Protein AF-A0A9P7KQ98-F1 (afdb_monomer)

InterPro domains:
  IPR011527 ABC transporter type 1, transmembrane domain [PF00664] (9-170)
  IPR011527 ABC transporter type 1, transmembrane domain [PS50929] (9-170)
  IPR027417 P-loop containing nucleoside triphosphate hydrolase [G3DSA:3.40.50.300] (227-263)
  IPR036640 ABC transporter type 1, transmembrane domain superfamily [G3DSA:1.20.1560.10] (1-175)
  IPR036640 ABC transporter type 1, transmembrane domain superfamily [G3DSA:1.20.1560.10] (191-226)
  IPR036640 ABC transporter type 1, transmembrane domain superfamily [SSF90123] (6-171)
  IPR039421 Type 1 protein exporter [PTHR43394] (2-175)

Structure (mmCIF, N/CA/C/O backbone):
data_AF-A0A9P7KQ98-F1
#
_entry.id   AF-A0A9P7KQ98-F1
#
loop_
_atom_site.group_PDB
_atom_site.id
_atom_site.type_symbol
_atom_site.label_atom_id
_atom_site.label_alt_id
_atom_site.label_comp_id
_atom_site.label_asym_id
_atom_site.label_entity_id
_atom_site.label_seq_id
_atom_site.pdbx_PDB_ins_code
_atom_site.Cartn_x
_atom_site.Cartn_y
_atom_site.Cartn_z
_atom_site.occupancy
_atom_site.B_iso_or_equiv
_atom_site.auth_seq_id
_atom_site.auth_comp_id
_atom_site.auth_asym_id
_atom_site.auth_atom_id
_atom_site.pdbx_PDB_model_num
ATOM 1 N N . ALA A 1 1 ? -10.188 -21.653 4.552 1.00 73.88 1 ALA A N 1
ATOM 2 C CA . ALA A 1 1 ? -9.498 -21.985 3.284 1.00 73.88 1 ALA A CA 1
ATOM 3 C C . ALA A 1 1 ? -9.732 -20.911 2.221 1.00 73.88 1 ALA A C 1
ATOM 5 O O . ALA A 1 1 ? -8.763 -20.322 1.771 1.00 73.88 1 ALA A O 1
ATOM 6 N N . PHE A 1 2 ? -10.987 -20.597 1.881 1.00 86.06 2 PHE A N 1
ATOM 7 C CA . PHE A 1 2 ? -11.338 -19.592 0.865 1.00 86.06 2 PHE A CA 1
ATOM 8 C C . PHE A 1 2 ? -10.751 -18.187 1.122 1.00 86.06 2 PHE A C 1
ATOM 10 O O . PHE A 1 2 ? -10.155 -17.603 0.222 1.00 86.06 2 PHE A O 1
ATOM 17 N N . ASP A 1 3 ? -10.801 -17.691 2.363 1.00 84.00 3 ASP A N 1
ATOM 18 C CA . ASP A 1 3 ? -10.251 -16.365 2.705 1.00 84.00 3 ASP A CA 1
ATOM 19 C C . ASP A 1 3 ? -8.733 -16.258 2.483 1.00 84.00 3 ASP A C 1
ATOM 21 O O . ASP A 1 3 ? -8.235 -15.213 2.069 1.00 84.00 3 ASP A O 1
ATOM 25 N N . TYR A 1 4 ? -7.993 -17.353 2.692 1.00 86.88 4 TYR A N 1
ATOM 26 C CA . TYR A 1 4 ? -6.549 -17.393 2.440 1.00 86.88 4 TYR A CA 1
ATOM 27 C C . TYR A 1 4 ? -6.222 -17.318 0.948 1.00 86.88 4 TYR A C 1
ATOM 29 O O . TYR A 1 4 ? -5.220 -16.713 0.579 1.00 86.88 4 TYR A O 1
ATOM 37 N N . VAL A 1 5 ? -7.075 -17.892 0.094 1.00 91.88 5 VAL A N 1
ATOM 38 C CA . VAL A 1 5 ? -6.921 -17.826 -1.367 1.00 91.88 5 VAL A CA 1
ATOM 39 C C . VAL A 1 5 ? -7.182 -16.408 -1.872 1.00 91.88 5 VAL A C 1
ATOM 41 O O . VAL A 1 5 ? -6.427 -15.895 -2.692 1.00 91.88 5 VAL A O 1
ATOM 44 N N . ILE A 1 6 ? -8.213 -15.739 -1.350 1.00 91.12 6 ILE A N 1
ATOM 45 C CA . ILE A 1 6 ? -8.498 -14.333 -1.678 1.00 91.12 6 ILE A CA 1
ATOM 46 C C . ILE A 1 6 ? -7.336 -13.434 -1.251 1.00 91.12 6 ILE A C 1
ATOM 48 O O . ILE A 1 6 ? -6.914 -12.562 -2.012 1.00 91.12 6 ILE A O 1
ATOM 52 N N . LEU A 1 7 ? -6.804 -13.659 -0.046 1.00 91.00 7 LEU A N 1
ATOM 53 C CA . LEU A 1 7 ? -5.680 -12.892 0.477 1.00 91.00 7 LEU A CA 1
ATOM 54 C C . LEU A 1 7 ? -4.427 -13.080 -0.388 1.00 91.00 7 LEU A C 1
ATOM 56 O O . LEU A 1 7 ? -3.803 -12.091 -0.766 1.00 91.00 7 LEU A O 1
ATOM 60 N N . SER A 1 8 ? -4.070 -14.322 -0.729 1.00 91.81 8 SER A N 1
ATOM 61 C CA . SER A 1 8 ? -2.882 -14.601 -1.542 1.00 91.81 8 SER A CA 1
ATOM 62 C C . SER A 1 8 ? -3.016 -14.047 -2.961 1.00 91.81 8 SER A C 1
ATOM 64 O O . SER A 1 8 ? -2.084 -13.409 -3.449 1.00 91.81 8 SER A O 1
ATOM 66 N N . ALA A 1 9 ? -4.185 -14.190 -3.593 1.00 93.69 9 ALA A N 1
ATOM 67 C CA . ALA A 1 9 ? -4.465 -13.609 -4.904 1.00 93.69 9 ALA A CA 1
ATOM 68 C C . ALA A 1 9 ? -4.358 -12.074 -4.888 1.00 93.69 9 ALA A C 1
ATOM 70 O O . ALA A 1 9 ? -3.728 -11.486 -5.770 1.00 93.69 9 ALA A O 1
ATOM 71 N N . GLY A 1 10 ? -4.908 -11.424 -3.857 1.00 94.62 10 GLY A N 1
ATOM 72 C CA . GLY A 1 10 ? -4.763 -9.982 -3.660 1.00 94.62 10 GLY A CA 1
ATOM 73 C C . GLY A 1 10 ? -3.300 -9.567 -3.486 1.00 94.62 10 GLY A C 1
ATOM 74 O O . GLY A 1 10 ? -2.854 -8.597 -4.093 1.00 94.62 10 GLY A O 1
ATOM 75 N N . LEU A 1 11 ? -2.519 -10.329 -2.722 1.00 93.88 11 LEU A N 1
ATOM 76 C CA . LEU A 1 11 ? -1.112 -10.025 -2.462 1.00 93.88 11 LEU A CA 1
ATOM 77 C C . LEU A 1 11 ? -0.244 -10.147 -3.725 1.00 93.88 11 LEU A C 1
ATOM 79 O O . LEU A 1 11 ? 0.592 -9.285 -3.984 1.00 93.88 11 LEU A O 1
ATOM 83 N N . ILE A 1 12 ? -0.488 -11.167 -4.553 1.00 95.56 12 ILE A N 1
ATOM 84 C CA . ILE A 1 12 ? 0.183 -11.338 -5.851 1.00 95.56 12 ILE A CA 1
ATOM 85 C C . ILE A 1 12 ? -0.134 -10.157 -6.778 1.00 95.56 12 ILE A C 1
ATOM 87 O O . ILE A 1 12 ? 0.771 -9.591 -7.393 1.00 95.56 12 ILE A O 1
ATOM 91 N N . ALA A 1 13 ? -1.399 -9.732 -6.845 1.00 95.88 13 ALA A N 1
ATOM 92 C CA . ALA A 1 13 ? -1.796 -8.565 -7.633 1.00 95.88 13 ALA A CA 1
ATOM 93 C C . ALA A 1 13 ? -1.164 -7.257 -7.109 1.00 95.88 13 ALA A C 1
ATOM 95 O O . ALA A 1 13 ? -0.752 -6.411 -7.906 1.00 95.88 13 ALA A O 1
ATOM 96 N N . ALA A 1 14 ? -1.017 -7.102 -5.788 1.00 96.50 14 ALA A N 1
ATOM 97 C CA . ALA A 1 14 ? -0.323 -5.961 -5.186 1.00 96.50 14 ALA A CA 1
ATOM 98 C C . ALA A 1 14 ? 1.170 -5.924 -5.558 1.00 96.50 14 ALA A C 1
ATOM 100 O O . ALA A 1 14 ? 1.685 -4.864 -5.918 1.00 96.50 14 ALA A O 1
ATOM 101 N N . ILE A 1 15 ? 1.847 -7.078 -5.543 1.00 96.75 15 ILE A N 1
ATOM 102 C CA . ILE A 1 15 ? 3.247 -7.215 -5.972 1.00 96.75 15 ILE A CA 1
ATOM 103 C C . ILE A 1 15 ? 3.386 -6.867 -7.459 1.00 96.75 15 ILE A C 1
ATOM 105 O O . ILE A 1 15 ? 4.197 -6.016 -7.811 1.00 96.75 15 ILE A O 1
ATOM 109 N N . ASN A 1 16 ? 2.547 -7.431 -8.333 1.00 96.06 16 ASN A N 1
ATOM 110 C CA . ASN A 1 16 ? 2.583 -7.122 -9.768 1.00 96.06 16 ASN A CA 1
ATOM 111 C C . ASN A 1 16 ? 2.367 -5.627 -10.043 1.00 96.06 16 ASN A C 1
ATOM 113 O O . ASN A 1 16 ? 3.073 -5.033 -10.858 1.00 96.06 16 ASN A O 1
ATOM 117 N N . SER A 1 17 ? 1.449 -4.985 -9.313 1.00 96.44 17 SER A N 1
ATOM 118 C CA . SER A 1 17 ? 1.279 -3.534 -9.399 1.00 96.44 17 SER A CA 1
ATOM 119 C C . SER A 1 17 ? 2.518 -2.759 -8.934 1.00 96.44 17 SER A C 1
ATOM 121 O O . SER A 1 17 ? 2.720 -1.640 -9.406 1.00 96.44 17 SER A O 1
ATOM 123 N N . GLY A 1 18 ? 3.296 -3.283 -7.986 1.00 96.06 18 GLY A N 1
ATOM 124 C CA . GLY A 1 18 ? 4.546 -2.679 -7.527 1.00 96.06 18 GLY A CA 1
ATOM 125 C C . GLY A 1 18 ? 5.633 -2.742 -8.598 1.00 96.06 18 GLY A C 1
ATOM 126 O O . GLY A 1 18 ? 6.268 -1.732 -8.889 1.00 96.06 18 GLY A O 1
ATOM 127 N N . VAL A 1 19 ? 5.785 -3.892 -9.259 1.00 96.50 19 VAL A N 1
ATOM 128 C CA . VAL A 1 19 ? 6.729 -4.060 -10.378 1.00 96.50 19 VAL A CA 1
ATOM 129 C C . VAL A 1 19 ? 6.397 -3.116 -11.538 1.00 96.50 19 VAL A C 1
ATOM 131 O O . VAL A 1 19 ? 7.303 -2.477 -12.072 1.00 96.50 19 VAL A O 1
ATOM 134 N N . ALA A 1 20 ? 5.113 -2.952 -11.876 1.00 95.56 20 ALA A N 1
ATOM 135 C CA . ALA A 1 20 ? 4.673 -2.023 -12.922 1.00 95.56 20 ALA A CA 1
ATOM 136 C C . ALA A 1 20 ? 5.119 -0.570 -12.649 1.00 95.56 20 ALA A C 1
ATOM 138 O O . ALA A 1 20 ? 5.599 0.115 -13.547 1.00 95.56 20 ALA A O 1
ATOM 139 N N . VAL A 1 21 ? 5.078 -0.109 -11.386 1.00 94.62 21 VAL A N 1
ATOM 140 C CA . VAL A 1 21 ? 5.598 1.227 -11.003 1.00 94.62 21 VAL A CA 1
ATOM 141 C C . VAL A 1 21 ? 7.061 1.397 -11.413 1.00 94.62 21 VAL A C 1
ATOM 143 O O . VAL A 1 21 ? 7.438 2.445 -11.931 1.00 94.62 21 VAL A O 1
ATOM 146 N N . ALA A 1 22 ? 7.884 0.376 -11.179 1.00 94.19 22 ALA A N 1
ATOM 147 C CA . ALA A 1 22 ? 9.299 0.415 -11.520 1.00 94.19 22 ALA A CA 1
ATOM 148 C C . ALA A 1 22 ? 9.524 0.322 -13.040 1.00 94.19 22 ALA A C 1
ATOM 150 O O . ALA A 1 22 ? 10.407 0.989 -13.581 1.00 94.19 22 ALA A O 1
ATOM 151 N N . MET A 1 23 ? 8.704 -0.470 -13.735 1.00 92.94 23 MET A N 1
ATOM 152 C CA . MET A 1 23 ? 8.790 -0.686 -15.179 1.00 92.94 23 MET A CA 1
ATOM 153 C C . MET A 1 23 ? 8.529 0.595 -15.986 1.00 92.94 23 MET A C 1
ATOM 155 O O . MET A 1 23 ? 9.248 0.852 -16.953 1.00 92.94 23 MET A O 1
ATOM 159 N N . VAL A 1 24 ? 7.595 1.451 -15.551 1.00 94.50 24 VAL A N 1
ATOM 160 C CA . VAL A 1 24 ? 7.327 2.765 -16.175 1.00 94.50 24 VAL A CA 1
ATOM 161 C C . VAL A 1 24 ? 8.590 3.616 -16.305 1.00 94.50 24 VAL A C 1
ATOM 163 O O . VAL A 1 24 ? 8.808 4.232 -17.347 1.00 94.50 24 VAL A O 1
ATOM 166 N N . ASN A 1 25 ? 9.461 3.621 -15.293 1.00 91.69 25 ASN A N 1
ATOM 167 C CA . ASN A 1 25 ? 10.690 4.419 -15.321 1.00 91.69 25 ASN A CA 1
ATOM 168 C C . ASN A 1 25 ? 11.655 3.969 -16.428 1.00 91.69 25 ASN A C 1
ATOM 170 O O . ASN A 1 25 ? 12.337 4.800 -17.026 1.00 91.69 25 ASN A O 1
ATOM 174 N N . LEU A 1 26 ? 11.686 2.671 -16.746 1.00 91.31 26 LEU A N 1
ATOM 175 C CA . LEU A 1 26 ? 12.477 2.141 -17.858 1.00 91.31 26 LEU A CA 1
ATOM 176 C C . LEU A 1 26 ? 11.901 2.618 -19.197 1.00 91.31 26 LEU A C 1
ATOM 178 O O . LEU A 1 26 ? 12.644 3.096 -20.054 1.00 91.31 26 LEU A O 1
ATOM 182 N N . ILE A 1 27 ? 10.576 2.552 -19.359 1.00 93.75 27 ILE A N 1
ATOM 183 C CA . ILE A 1 27 ? 9.890 3.012 -20.575 1.00 93.75 27 ILE A CA 1
ATOM 184 C C . ILE A 1 27 ? 10.151 4.512 -20.795 1.00 93.75 27 ILE A C 1
ATOM 186 O O . ILE A 1 27 ? 10.479 4.914 -21.912 1.00 93.75 27 ILE A O 1
ATOM 190 N N . ILE A 1 28 ? 10.098 5.323 -19.727 1.00 93.62 28 ILE A N 1
ATOM 191 C CA . ILE A 1 28 ? 10.482 6.744 -19.755 1.00 93.62 28 ILE A CA 1
ATOM 192 C C . ILE A 1 28 ? 11.942 6.903 -20.187 1.00 93.62 28 ILE A C 1
ATOM 194 O O . ILE A 1 28 ? 12.223 7.706 -21.071 1.00 93.62 28 ILE A O 1
ATOM 198 N N . GLY A 1 29 ? 12.866 6.133 -19.608 1.00 91.69 29 GLY A N 1
ATOM 199 C CA . GLY A 1 29 ? 14.280 6.177 -19.980 1.00 91.69 29 GLY A CA 1
ATOM 200 C C . GLY A 1 29 ? 14.496 5.928 -21.474 1.00 91.69 29 GLY A C 1
ATOM 201 O O . GLY A 1 29 ? 15.143 6.730 -22.143 1.00 91.69 29 GLY A O 1
ATOM 202 N N . ASN A 1 30 ? 13.876 4.878 -22.020 1.00 91.12 30 ASN A N 1
ATOM 203 C CA . ASN A 1 30 ? 13.946 4.563 -23.447 1.00 91.12 30 ASN A CA 1
ATOM 204 C C . ASN A 1 30 ? 13.328 5.669 -24.318 1.00 91.12 30 ASN A C 1
ATOM 206 O O . ASN A 1 30 ? 13.881 6.026 -25.357 1.00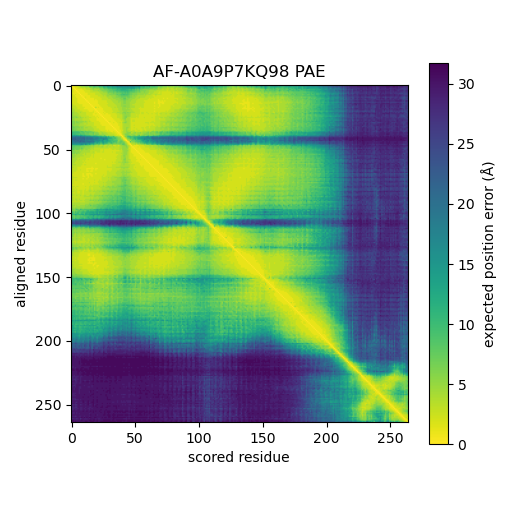 91.12 30 ASN A O 1
ATOM 210 N N . PHE A 1 31 ? 12.204 6.245 -23.885 1.00 92.38 31 PHE A N 1
ATOM 211 C CA . PHE A 1 31 ? 11.579 7.372 -24.574 1.00 92.38 31 PHE A CA 1
ATOM 212 C C . PHE A 1 31 ? 12.508 8.592 -24.635 1.00 92.38 31 PHE A C 1
ATOM 214 O O . PHE A 1 31 ? 12.693 9.171 -25.704 1.00 92.38 31 PHE A O 1
ATOM 221 N N . ILE A 1 32 ? 13.137 8.949 -23.510 1.00 92.62 32 ILE A N 1
ATOM 222 C CA . ILE A 1 32 ? 14.095 10.059 -23.435 1.00 92.62 32 ILE A CA 1
ATOM 223 C C . ILE A 1 32 ? 15.284 9.803 -24.363 1.00 92.62 32 ILE A C 1
ATOM 225 O O . ILE A 1 32 ? 15.697 10.716 -25.071 1.00 92.62 32 ILE A O 1
ATOM 229 N N . THR A 1 33 ? 15.810 8.576 -24.413 1.00 90.81 33 THR A N 1
ATOM 230 C CA . THR A 1 33 ? 16.904 8.227 -25.331 1.00 90.81 33 THR A CA 1
ATOM 231 C C . THR A 1 33 ? 16.513 8.432 -26.797 1.00 90.81 33 THR A C 1
ATOM 233 O O . THR A 1 33 ? 17.289 9.027 -27.540 1.00 90.81 33 THR A O 1
ATOM 236 N N . ILE A 1 34 ? 15.303 8.027 -27.204 1.00 89.75 34 ILE A N 1
ATOM 237 C CA . ILE A 1 34 ? 14.804 8.244 -28.576 1.00 89.75 34 ILE A CA 1
ATOM 238 C C . ILE A 1 34 ? 14.676 9.745 -28.885 1.00 89.75 34 ILE A C 1
ATOM 240 O O . ILE A 1 34 ? 15.045 10.187 -29.973 1.00 89.75 34 ILE A O 1
ATOM 244 N N . MET A 1 35 ? 14.176 10.547 -27.937 1.00 90.06 35 MET A N 1
ATOM 245 C CA . MET A 1 35 ? 14.089 12.005 -28.106 1.00 90.06 35 MET A CA 1
ATOM 246 C C . MET A 1 35 ? 15.475 12.651 -28.209 1.00 90.06 35 MET A C 1
ATOM 248 O O . MET A 1 35 ? 15.689 13.515 -29.056 1.00 90.06 35 MET A O 1
ATOM 252 N N . ALA A 1 36 ? 16.429 12.214 -27.385 1.00 90.00 36 ALA A N 1
ATOM 253 C CA . ALA A 1 36 ? 17.796 12.719 -27.407 1.00 90.00 36 ALA A CA 1
ATOM 254 C C . ALA A 1 36 ? 18.487 12.426 -28.752 1.00 90.00 36 ALA A C 1
ATOM 256 O O . ALA A 1 36 ? 19.119 13.313 -29.325 1.00 90.00 36 ALA A O 1
ATOM 257 N N . GLU A 1 37 ? 18.311 11.219 -29.297 1.00 87.50 37 GLU A N 1
ATOM 258 C CA . GLU A 1 37 ? 18.852 10.823 -30.605 1.00 87.50 37 GLU A CA 1
ATOM 259 C C . GLU A 1 37 ? 18.287 11.679 -31.753 1.00 87.50 37 GLU A C 1
ATOM 261 O O . GLU A 1 37 ? 19.035 12.094 -32.642 1.00 87.50 37 GLU A O 1
ATOM 266 N N . PHE A 1 38 ? 16.995 12.023 -31.693 1.00 84.50 38 PHE A N 1
ATOM 267 C CA . PHE A 1 38 ? 16.364 12.955 -32.631 1.00 84.50 38 PHE A CA 1
ATOM 268 C C . PHE A 1 38 ? 16.943 14.369 -32.525 1.00 84.50 38 PHE A C 1
ATOM 270 O O . PHE A 1 38 ? 17.231 14.984 -33.542 1.00 84.50 38 PHE A O 1
ATOM 277 N N . THR A 1 39 ? 17.162 14.885 -31.312 1.00 85.06 39 THR A N 1
ATOM 278 C CA . THR A 1 39 ? 17.760 16.223 -31.143 1.00 85.06 39 THR A CA 1
ATOM 279 C C . THR A 1 39 ? 19.222 16.293 -31.583 1.00 85.06 39 THR A C 1
ATOM 281 O O . THR A 1 39 ? 19.680 17.350 -32.010 1.00 85.06 39 THR A O 1
ATOM 284 N N . ALA A 1 40 ? 19.954 15.180 -31.493 1.00 85.31 40 ALA A N 1
ATOM 285 C CA . ALA A 1 40 ? 21.350 15.096 -31.913 1.00 85.31 40 ALA A CA 1
ATOM 286 C C . ALA A 1 40 ? 21.507 14.937 -33.437 1.00 85.31 40 ALA A C 1
ATOM 288 O O . ALA A 1 40 ? 22.533 15.327 -33.993 1.00 85.31 40 ALA A O 1
ATOM 289 N N . SER A 1 41 ? 20.501 14.379 -34.114 1.00 78.56 41 SER A N 1
ATOM 290 C CA . SER A 1 41 ? 20.527 14.111 -35.554 1.00 78.56 41 SER A CA 1
ATOM 291 C C . SER A 1 41 ? 19.755 15.194 -36.310 1.00 78.56 41 SER A C 1
ATOM 293 O O . SER A 1 41 ? 18.544 15.306 -36.177 1.00 78.56 41 SER A O 1
ATOM 295 N N . SER A 1 42 ? 20.421 15.981 -37.163 1.00 69.56 42 SER A N 1
ATOM 296 C CA . SER A 1 42 ? 19.778 17.076 -37.922 1.00 69.56 42 SER A CA 1
ATOM 297 C C . SER A 1 42 ? 18.713 16.622 -38.935 1.00 69.56 42 SER A C 1
ATOM 299 O O . SER A 1 42 ? 18.019 17.459 -39.508 1.00 69.56 42 SER A O 1
ATOM 301 N N . THR A 1 43 ? 18.574 15.313 -39.168 1.00 73.19 43 THR A N 1
ATOM 302 C CA . THR A 1 43 ? 17.488 14.726 -39.963 1.00 73.19 43 THR A CA 1
ATOM 303 C C . THR A 1 43 ? 16.747 13.682 -39.126 1.00 73.19 43 THR A C 1
ATOM 305 O O . THR A 1 43 ? 17.406 12.905 -38.430 1.00 73.19 43 THR A O 1
ATOM 308 N N . PRO A 1 44 ? 15.400 13.636 -39.172 1.00 68.88 44 PRO A N 1
ATOM 309 C CA . PRO A 1 44 ? 14.637 12.612 -38.472 1.00 68.88 44 PRO A CA 1
ATOM 310 C C . PRO A 1 44 ? 15.016 11.228 -39.016 1.00 68.88 44 PRO A C 1
ATOM 312 O O . PRO A 1 44 ? 14.858 11.003 -40.220 1.00 68.88 44 PRO A O 1
ATOM 315 N N . PRO A 1 45 ? 15.462 10.279 -38.175 1.00 76.19 45 PRO A N 1
ATOM 316 C CA . PRO A 1 45 ? 15.587 8.892 -38.602 1.00 76.19 45 PRO A CA 1
ATOM 317 C C . PRO A 1 45 ? 14.221 8.388 -39.089 1.00 76.19 45 PRO A C 1
ATOM 319 O O . PRO A 1 45 ? 13.209 8.638 -38.431 1.00 76.19 45 PRO A O 1
ATOM 322 N N . SER A 1 46 ? 14.163 7.651 -40.203 1.00 81.69 46 SER A N 1
ATOM 323 C CA . SER A 1 46 ? 12.907 7.065 -40.719 1.00 81.69 46 SER A CA 1
ATOM 324 C C . SER A 1 46 ? 12.163 6.229 -39.667 1.00 81.69 46 SER A C 1
ATOM 326 O O . SER A 1 46 ? 10.936 6.155 -39.659 1.00 81.69 46 SER A O 1
ATOM 328 N N . ASP A 1 47 ? 12.918 5.648 -38.736 1.00 84.62 47 ASP A N 1
ATOM 329 C CA . ASP A 1 47 ? 12.436 4.785 -37.660 1.00 84.62 47 ASP A CA 1
ATOM 330 C C . ASP A 1 47 ? 11.924 5.545 -36.429 1.00 84.62 47 ASP A C 1
ATOM 332 O O . ASP A 1 47 ? 11.429 4.922 -35.485 1.00 84.62 47 ASP A O 1
ATOM 336 N N . PHE A 1 48 ? 12.028 6.876 -36.406 1.00 87.62 48 PHE A N 1
ATOM 337 C CA . PHE A 1 48 ? 11.669 7.689 -35.247 1.00 87.62 48 PHE A CA 1
ATOM 338 C C . PHE A 1 48 ? 10.199 7.510 -34.852 1.00 87.62 48 PHE A C 1
ATOM 340 O O . PHE A 1 48 ? 9.910 7.062 -33.741 1.00 87.62 48 PHE A O 1
ATOM 347 N N . MET A 1 49 ? 9.262 7.786 -35.769 1.00 89.19 49 MET A N 1
ATOM 348 C CA . MET A 1 49 ? 7.831 7.673 -35.463 1.00 89.19 49 MET A CA 1
ATOM 349 C C . MET A 1 49 ? 7.416 6.253 -35.054 1.00 89.19 49 MET A C 1
ATOM 351 O O . MET A 1 49 ? 6.778 6.117 -34.008 1.00 89.19 49 MET A O 1
ATOM 355 N N . PRO A 1 50 ? 7.815 5.180 -35.767 1.00 91.44 50 PRO A N 1
ATOM 356 C CA . PRO A 1 50 ? 7.542 3.811 -35.329 1.00 91.44 50 PRO A CA 1
ATOM 357 C C . PRO A 1 50 ? 8.029 3.497 -33.903 1.00 91.44 50 PRO A C 1
ATOM 359 O O . PRO A 1 50 ? 7.310 2.858 -33.132 1.00 91.44 50 PRO A O 1
ATOM 362 N N . ARG A 1 51 ? 9.224 3.965 -33.511 1.00 91.12 51 ARG A N 1
ATOM 363 C CA . ARG A 1 51 ? 9.773 3.752 -32.157 1.00 91.12 51 ARG A CA 1
ATOM 364 C C . ARG A 1 51 ? 9.024 4.543 -31.087 1.00 91.12 51 ARG A C 1
ATOM 366 O O . ARG A 1 51 ? 8.787 4.015 -29.996 1.00 91.12 51 ARG A O 1
ATOM 373 N N . VAL A 1 52 ? 8.618 5.773 -31.396 1.00 91.94 52 VAL A N 1
ATOM 374 C CA . VAL A 1 52 ? 7.797 6.607 -30.508 1.00 91.94 52 VAL A CA 1
ATOM 375 C C . VAL A 1 52 ? 6.438 5.957 -30.268 1.00 91.94 52 VAL A C 1
ATOM 377 O O . VAL A 1 52 ? 6.066 5.755 -29.113 1.00 91.94 52 VAL A O 1
ATOM 380 N N . PHE A 1 53 ? 5.740 5.533 -31.327 1.00 93.19 53 PHE A N 1
ATOM 381 C CA . PHE A 1 53 ? 4.455 4.840 -31.201 1.00 93.19 53 PHE A CA 1
ATOM 382 C C . PHE A 1 53 ? 4.577 3.537 -30.408 1.00 93.19 53 PHE A C 1
ATOM 384 O O . PHE A 1 53 ? 3.762 3.279 -29.522 1.00 93.19 53 PHE A O 1
ATOM 391 N N . LYS A 1 54 ? 5.621 2.736 -30.654 1.00 93.56 54 LYS A N 1
ATOM 392 C CA . LYS A 1 54 ? 5.861 1.501 -29.893 1.00 93.56 54 LYS A CA 1
ATOM 393 C C . LYS A 1 54 ? 6.094 1.778 -28.403 1.00 93.56 54 LYS A C 1
ATOM 395 O O . LYS A 1 54 ? 5.554 1.070 -27.558 1.00 93.56 54 LYS A O 1
ATOM 400 N N . THR A 1 55 ? 6.856 2.820 -28.075 1.00 92.69 55 THR A N 1
ATOM 401 C CA . THR A 1 55 ? 7.119 3.210 -26.679 1.00 92.69 55 THR A CA 1
ATOM 402 C C . THR A 1 55 ? 5.861 3.764 -26.003 1.00 92.69 55 THR A C 1
ATOM 404 O O . THR A 1 55 ? 5.580 3.415 -24.859 1.00 92.69 55 THR A O 1
ATOM 407 N N . ALA A 1 56 ? 5.048 4.540 -26.726 1.00 94.38 56 ALA A N 1
ATOM 408 C CA . ALA A 1 56 ? 3.745 5.004 -26.255 1.00 94.38 56 ALA A CA 1
ATOM 409 C C . ALA A 1 56 ? 2.781 3.838 -25.969 1.00 94.38 56 ALA A C 1
ATOM 411 O O . ALA A 1 56 ? 2.107 3.837 -24.941 1.00 94.38 56 ALA A O 1
ATOM 412 N N . LEU A 1 57 ? 2.758 2.802 -26.817 1.00 94.88 57 LEU A N 1
ATOM 413 C CA . LEU A 1 57 ? 1.956 1.600 -26.567 1.00 94.88 57 LEU A CA 1
ATOM 414 C C . LEU A 1 57 ? 2.396 0.861 -25.298 1.00 94.88 57 LEU A C 1
ATOM 416 O O . LEU A 1 57 ? 1.538 0.401 -24.547 1.00 94.88 57 LEU A O 1
ATOM 420 N N . TYR A 1 58 ? 3.699 0.794 -25.002 1.00 94.88 58 TYR A N 1
ATOM 421 C CA . TYR A 1 58 ? 4.165 0.216 -23.738 1.00 94.88 58 TYR A CA 1
ATOM 422 C C . TYR A 1 58 ? 3.660 0.990 -22.512 1.00 94.88 58 TYR A C 1
ATOM 424 O O . TYR A 1 58 ? 3.259 0.350 -21.542 1.00 94.88 58 TYR A O 1
ATOM 432 N N . PHE A 1 59 ? 3.586 2.328 -22.556 1.00 94.75 59 PHE A N 1
ATOM 433 C CA . PHE A 1 59 ? 2.962 3.111 -21.477 1.00 94.75 59 PHE A CA 1
ATOM 434 C C . PHE A 1 59 ? 1.486 2.769 -21.282 1.00 94.75 59 PHE A C 1
ATOM 436 O O . PHE A 1 59 ? 1.022 2.650 -20.147 1.00 94.75 59 PHE A O 1
ATOM 443 N N . VAL A 1 60 ? 0.743 2.615 -22.380 1.00 96.38 60 VAL A N 1
ATOM 444 C CA . VAL A 1 60 ? -0.686 2.283 -22.332 1.00 96.38 60 VAL A CA 1
ATOM 445 C C . VAL A 1 60 ? -0.893 0.882 -21.758 1.00 96.38 60 VAL A C 1
ATOM 447 O O . VAL A 1 60 ? -1.706 0.713 -20.849 1.00 96.38 60 VAL A O 1
ATOM 450 N N . TYR A 1 61 ? -0.139 -0.113 -22.230 1.00 96.00 61 TYR A N 1
ATOM 451 C CA . TYR A 1 61 ? -0.247 -1.482 -21.726 1.00 96.00 61 TYR A CA 1
ATOM 452 C C . TYR A 1 61 ? 0.150 -1.601 -20.254 1.00 96.00 61 TYR A C 1
ATOM 454 O O . TYR A 1 61 ? -0.567 -2.259 -19.498 1.00 96.00 61 TYR A O 1
ATOM 462 N N . ASP A 1 62 ? 1.224 -0.931 -19.828 1.00 95.50 62 ASP A N 1
ATOM 463 C CA . ASP A 1 62 ? 1.600 -0.884 -18.413 1.00 95.50 62 ASP A CA 1
ATOM 464 C C . ASP A 1 62 ? 0.497 -0.233 -17.564 1.00 95.50 62 ASP A C 1
ATOM 466 O O . ASP A 1 62 ? 0.068 -0.800 -16.559 1.00 95.50 62 ASP A O 1
ATOM 470 N N . SER A 1 63 ? -0.056 0.896 -18.021 1.00 95.69 63 SER A N 1
ATOM 471 C CA . SER A 1 63 ? -1.112 1.618 -17.303 1.00 95.69 63 SER A CA 1
ATOM 472 C C . SER A 1 63 ? -2.379 0.780 -17.131 1.00 95.69 63 SER A C 1
ATOM 474 O O . SER A 1 63 ? -2.948 0.743 -16.039 1.00 95.69 63 SER A O 1
ATOM 476 N N . ILE A 1 64 ? -2.810 0.073 -18.180 1.00 97.12 64 ILE A N 1
ATOM 477 C CA . ILE A 1 64 ? -3.976 -0.819 -18.123 1.00 97.12 64 ILE A CA 1
ATOM 478 C C . ILE A 1 64 ? -3.694 -1.998 -17.187 1.00 97.12 64 ILE A C 1
ATOM 480 O O . ILE A 1 64 ? -4.499 -2.284 -16.300 1.00 97.12 64 ILE A O 1
ATOM 484 N N . GLY A 1 65 ? -2.542 -2.660 -17.339 1.00 96.12 65 GLY A N 1
ATOM 485 C CA . GLY A 1 65 ? -2.158 -3.791 -16.493 1.00 96.12 65 GLY A CA 1
ATOM 486 C C . GLY A 1 65 ? -2.087 -3.406 -15.016 1.00 96.12 65 GLY A C 1
ATOM 487 O O . GLY A 1 65 ? -2.642 -4.094 -14.154 1.00 96.12 65 GLY A O 1
ATOM 488 N N . ARG A 1 66 ? -1.483 -2.253 -14.720 1.00 95.88 66 ARG A N 1
ATOM 489 C CA . ARG A 1 66 ? -1.392 -1.703 -13.370 1.00 95.88 66 ARG A CA 1
ATOM 490 C C . ARG A 1 66 ? -2.758 -1.311 -12.818 1.00 95.88 66 ARG A C 1
ATOM 492 O O . ARG A 1 66 ? -3.040 -1.633 -11.667 1.00 95.88 66 ARG A O 1
ATOM 499 N N . PHE A 1 67 ? -3.614 -0.665 -13.608 1.00 96.88 67 PHE A N 1
ATOM 500 C CA . PHE A 1 67 ? -4.971 -0.307 -13.188 1.00 96.88 67 PHE A CA 1
ATOM 501 C C . PHE A 1 67 ? -5.778 -1.545 -12.777 1.00 96.88 67 PHE A C 1
ATOM 503 O O . PHE A 1 67 ? -6.360 -1.568 -11.692 1.00 96.88 67 PHE A O 1
ATOM 510 N N . VAL A 1 68 ? -5.738 -2.603 -13.593 1.00 97.06 68 VAL A N 1
ATOM 511 C CA . VAL A 1 68 ? -6.406 -3.878 -13.294 1.00 97.06 68 VAL A CA 1
ATOM 512 C C . VAL A 1 68 ? -5.830 -4.513 -12.029 1.00 97.06 68 V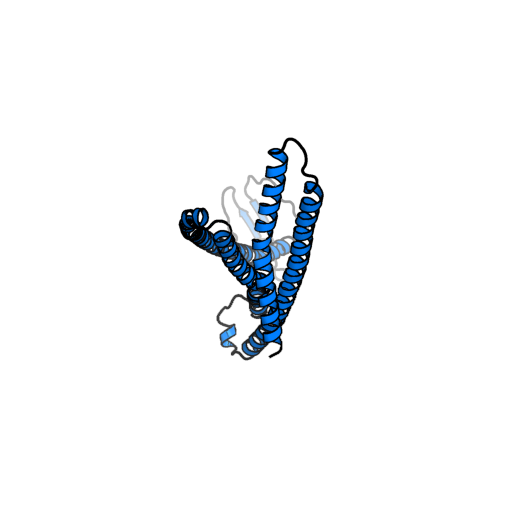AL A C 1
ATOM 514 O O . VAL A 1 68 ? -6.592 -4.894 -11.142 1.00 97.06 68 VAL A O 1
ATOM 517 N N . CYS A 1 69 ? -4.502 -4.577 -11.889 1.00 95.56 69 CYS A N 1
ATOM 518 C CA . CYS A 1 69 ? -3.870 -5.132 -10.690 1.00 95.56 69 CYS A CA 1
ATOM 519 C C . CYS A 1 69 ? -4.262 -4.360 -9.422 1.00 95.56 69 CYS A C 1
ATOM 521 O O . CYS A 1 69 ? -4.601 -4.983 -8.414 1.00 95.56 69 CYS A O 1
ATOM 523 N N . ILE A 1 70 ? -4.271 -3.020 -9.478 1.00 95.44 70 ILE A N 1
ATOM 524 C CA . ILE A 1 70 ? -4.688 -2.163 -8.358 1.00 95.44 70 ILE A CA 1
ATOM 525 C C . ILE A 1 70 ? -6.139 -2.423 -7.981 1.00 95.44 70 ILE A C 1
ATOM 527 O O . ILE A 1 70 ? -6.453 -2.613 -6.805 1.00 95.44 70 ILE A O 1
ATOM 531 N N . TYR A 1 71 ? -7.023 -2.456 -8.974 1.00 95.56 71 TYR A N 1
ATOM 532 C CA . TYR A 1 71 ? -8.439 -2.700 -8.753 1.00 95.56 71 TYR A CA 1
ATOM 533 C C . TYR A 1 71 ? -8.689 -4.068 -8.103 1.00 95.56 71 TYR A C 1
ATOM 535 O O . TYR A 1 71 ? -9.421 -4.160 -7.112 1.00 95.56 71 TYR A O 1
ATOM 543 N N . VAL A 1 72 ? -8.036 -5.116 -8.618 1.00 95.19 72 VAL A N 1
ATOM 544 C CA . VAL A 1 72 ? -8.159 -6.490 -8.117 1.00 95.19 72 VAL A CA 1
ATOM 545 C C . VAL A 1 72 ? -7.662 -6.591 -6.678 1.00 95.19 72 VAL A C 1
ATOM 547 O O . VAL A 1 72 ? -8.421 -7.038 -5.817 1.00 95.19 72 VAL A O 1
ATOM 550 N N . TYR A 1 73 ? -6.436 -6.145 -6.371 1.00 95.56 73 TYR A N 1
ATOM 551 C CA . TYR A 1 73 ? -5.937 -6.271 -4.998 1.00 95.56 73 TYR A CA 1
ATOM 552 C C . TYR A 1 73 ? -6.749 -5.417 -4.021 1.00 95.56 73 TYR A C 1
ATOM 554 O O . TYR A 1 73 ? -7.052 -5.877 -2.920 1.00 95.56 73 TYR A O 1
ATOM 562 N N . SER A 1 74 ? -7.126 -4.192 -4.410 1.00 94.00 74 SER A N 1
ATOM 563 C CA . SER A 1 74 ? -7.855 -3.275 -3.530 1.00 94.00 74 SER A CA 1
ATOM 564 C C . SER A 1 74 ? -9.224 -3.849 -3.164 1.00 94.00 74 SER A C 1
ATOM 566 O O . SER A 1 74 ? -9.608 -3.858 -1.992 1.00 94.00 74 SER A O 1
ATOM 568 N N . SER A 1 75 ? -9.925 -4.426 -4.143 1.00 93.50 75 SER A N 1
ATOM 569 C CA . SER A 1 75 ? -11.235 -5.047 -3.936 1.00 93.50 75 SER A CA 1
ATOM 570 C C . SER A 1 75 ? -11.141 -6.320 -3.087 1.00 93.50 75 SER A C 1
ATOM 572 O O . SER A 1 75 ? -11.870 -6.454 -2.103 1.00 93.50 75 SER A O 1
ATOM 574 N N . LEU A 1 76 ? -10.218 -7.234 -3.413 1.00 93.69 76 LEU A N 1
ATOM 575 C CA . LEU A 1 76 ? -10.063 -8.512 -2.705 1.00 93.69 76 LEU A CA 1
ATOM 576 C C . LEU A 1 76 ? -9.625 -8.322 -1.245 1.00 93.69 76 LEU A C 1
ATOM 578 O O . LEU A 1 76 ? -10.194 -8.943 -0.343 1.00 93.69 76 LEU A O 1
ATOM 582 N N . LEU A 1 77 ? -8.656 -7.436 -0.988 1.00 93.44 77 LEU A N 1
ATOM 583 C CA . LEU A 1 77 ? -8.202 -7.155 0.377 1.00 93.44 77 LEU A CA 1
ATOM 584 C C . LEU A 1 77 ? -9.274 -6.427 1.193 1.00 93.44 77 LEU A C 1
ATOM 586 O O . LEU A 1 77 ? -9.460 -6.735 2.369 1.00 93.44 77 LEU A O 1
ATOM 590 N N . THR A 1 78 ? -10.037 -5.519 0.578 1.00 93.88 78 THR A N 1
ATOM 591 C CA . THR A 1 78 ? -11.166 -4.861 1.254 1.00 93.88 78 THR A CA 1
ATOM 592 C C . THR A 1 78 ? -12.269 -5.857 1.608 1.00 93.88 78 THR A C 1
ATOM 594 O O . THR A 1 78 ? -12.803 -5.809 2.717 1.00 93.88 78 THR A O 1
ATOM 597 N N . TYR A 1 79 ? -12.577 -6.798 0.713 1.00 93.56 79 TYR A N 1
ATOM 598 C CA . TYR A 1 79 ? -13.535 -7.869 0.983 1.00 93.56 79 TYR A CA 1
ATOM 599 C C . TYR A 1 79 ? -13.087 -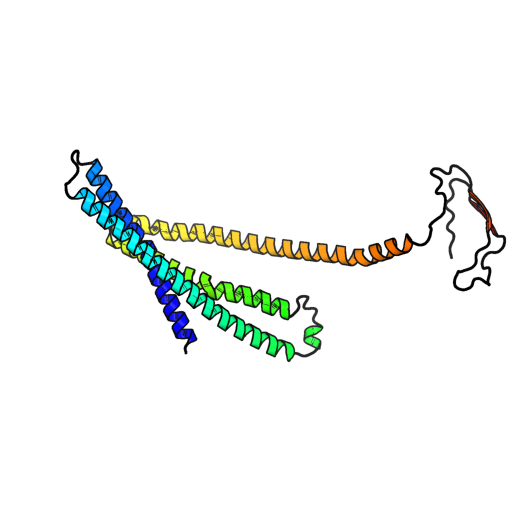8.768 2.147 1.00 93.56 79 TYR A C 1
ATOM 601 O O . TYR A 1 79 ? -13.862 -9.021 3.072 1.00 93.56 79 TYR A O 1
ATOM 609 N N . SER A 1 80 ? -11.820 -9.192 2.157 1.00 92.12 80 SER A N 1
ATOM 610 C CA . SER A 1 80 ? -11.254 -9.982 3.259 1.00 92.12 80 SER A CA 1
ATOM 611 C C . SER A 1 80 ? -11.299 -9.216 4.589 1.00 92.12 80 SER A C 1
ATOM 613 O O . SER A 1 80 ? -11.774 -9.738 5.601 1.00 92.12 80 SER A O 1
ATOM 615 N N . ALA A 1 81 ? -10.923 -7.932 4.579 1.00 92.56 81 ALA A N 1
ATOM 616 C CA . ALA A 1 81 ? -10.983 -7.071 5.758 1.00 92.56 81 ALA A CA 1
ATOM 617 C C . ALA A 1 81 ? -12.411 -6.936 6.318 1.00 92.56 81 ALA A C 1
ATOM 619 O O . ALA A 1 81 ? -12.600 -6.972 7.533 1.00 92.56 81 ALA A O 1
ATOM 620 N N . LEU A 1 82 ? -13.427 -6.829 5.453 1.00 92.62 82 LEU A N 1
ATOM 621 C CA . LEU A 1 82 ? -14.835 -6.796 5.867 1.00 92.62 82 LEU A CA 1
ATOM 622 C C . LEU A 1 82 ? -15.250 -8.086 6.586 1.00 92.62 82 LEU A C 1
ATOM 624 O O . LEU A 1 82 ? -15.867 -8.022 7.652 1.00 92.62 82 LEU A O 1
ATOM 628 N N . ASN A 1 83 ? -14.892 -9.249 6.038 1.00 91.25 83 ASN A N 1
ATOM 629 C CA . ASN A 1 83 ? -15.219 -10.543 6.639 1.00 91.25 83 ASN A CA 1
ATOM 630 C C . ASN A 1 83 ? -14.539 -10.737 8.000 1.00 91.25 83 ASN A C 1
ATOM 632 O O . ASN A 1 83 ? -15.203 -11.140 8.962 1.00 91.25 83 ASN A O 1
ATOM 636 N N . ILE A 1 84 ? -13.249 -10.403 8.096 1.00 91.12 84 ILE A N 1
ATOM 637 C CA . ILE A 1 84 ? -12.468 -10.499 9.336 1.00 91.12 84 ILE A CA 1
ATOM 638 C C . ILE A 1 84 ? -13.054 -9.567 10.402 1.00 91.12 84 ILE A C 1
ATOM 640 O O . ILE A 1 84 ? -13.358 -10.012 11.510 1.00 91.12 84 ILE A O 1
ATOM 644 N N . THR A 1 85 ? -13.297 -8.298 10.063 1.00 92.94 85 THR A N 1
ATOM 645 C CA . THR A 1 85 ? -13.869 -7.318 10.998 1.00 92.94 85 THR A CA 1
ATOM 646 C C . THR A 1 85 ? -15.276 -7.702 11.444 1.00 92.94 85 THR A C 1
ATOM 648 O O . THR A 1 85 ? -15.610 -7.530 12.617 1.00 92.94 85 THR A O 1
ATOM 651 N N . ARG A 1 86 ? -16.111 -8.253 10.554 1.00 92.62 86 ARG A N 1
ATOM 652 C CA . ARG A 1 86 ? -17.445 -8.755 10.916 1.00 92.62 86 ARG A CA 1
ATOM 653 C C . ARG A 1 86 ? -17.355 -9.862 11.964 1.00 92.62 86 ARG A C 1
ATOM 655 O O . ARG A 1 86 ? -18.057 -9.793 12.970 1.00 92.62 86 ARG A O 1
ATOM 662 N N . ASN A 1 87 ? -16.494 -10.857 11.743 1.00 92.25 87 ASN A N 1
ATOM 663 C CA . ASN A 1 87 ? -16.325 -11.965 12.683 1.00 92.25 87 ASN A CA 1
ATOM 664 C C . ASN A 1 87 ? -15.763 -11.480 14.028 1.00 92.25 87 ASN A C 1
ATOM 666 O O . ASN A 1 87 ? -16.260 -11.862 15.086 1.00 92.25 87 ASN A O 1
ATOM 670 N N . LEU A 1 88 ? -14.786 -10.570 13.990 1.00 93.00 88 LEU A N 1
ATOM 671 C CA . LEU A 1 88 ? -14.211 -9.967 15.189 1.00 93.00 88 LEU A CA 1
ATOM 672 C C . LEU A 1 88 ? -15.262 -9.201 16.003 1.00 93.00 88 LEU A C 1
ATOM 674 O O . LEU A 1 88 ? -15.348 -9.384 17.214 1.00 93.00 88 LEU A O 1
ATOM 678 N N . ARG A 1 89 ? -16.096 -8.380 15.349 1.00 92.38 89 ARG A N 1
ATOM 679 C CA . ARG A 1 89 ? -17.183 -7.641 16.013 1.00 92.38 89 ARG A CA 1
ATOM 680 C C . ARG A 1 89 ? -18.223 -8.573 16.627 1.00 92.38 89 ARG A C 1
ATOM 682 O O . ARG A 1 89 ? -18.683 -8.298 17.730 1.00 92.38 89 ARG A O 1
ATOM 689 N N . TYR A 1 90 ? -18.571 -9.662 15.941 1.00 93.56 90 TYR A N 1
ATOM 690 C CA . TYR A 1 90 ? -19.499 -10.662 16.469 1.00 93.56 90 TYR A CA 1
ATOM 691 C C . TYR A 1 90 ? -18.952 -11.318 17.743 1.00 93.56 90 TYR A C 1
ATOM 693 O O . TYR A 1 90 ? -19.644 -11.344 18.757 1.00 93.56 90 TYR A O 1
ATOM 701 N N . GLN A 1 91 ? -17.702 -11.789 17.717 1.00 92.75 91 GLN A N 1
ATOM 702 C CA . GLN A 1 91 ? -17.077 -12.423 18.882 1.00 92.75 91 GLN A CA 1
ATOM 703 C C . GLN A 1 91 ? -16.881 -11.438 20.036 1.00 92.75 91 GLN A C 1
ATOM 705 O O . GLN A 1 91 ? -17.167 -11.772 21.180 1.00 92.75 91 GLN A O 1
ATOM 710 N N . TYR A 1 92 ? -16.460 -10.206 19.739 1.00 91.88 92 TYR A N 1
ATOM 711 C CA . TYR A 1 92 ? -16.323 -9.157 20.746 1.00 91.88 92 TYR A CA 1
ATOM 712 C C . TYR A 1 92 ? -17.658 -8.866 21.438 1.00 91.88 92 TYR A C 1
ATOM 714 O O . TYR A 1 92 ? -17.718 -8.858 22.663 1.00 91.88 92 TYR A O 1
ATOM 722 N N . LEU A 1 93 ? -18.740 -8.691 20.671 1.00 91.19 93 LEU A N 1
ATOM 723 C CA . LEU A 1 93 ? -20.065 -8.434 21.234 1.00 91.19 93 LEU A CA 1
ATOM 724 C C . LEU A 1 93 ? -20.584 -9.636 22.031 1.00 91.19 93 LEU A C 1
ATOM 726 O O . LEU A 1 93 ? -21.124 -9.459 23.118 1.00 91.19 93 LEU A O 1
ATOM 730 N N . LYS A 1 94 ? -20.393 -10.855 21.515 1.00 93.00 94 LYS A N 1
ATOM 731 C CA . LYS A 1 94 ? -20.787 -12.091 22.198 1.00 93.00 94 LYS A CA 1
ATOM 732 C C . LYS A 1 94 ? -20.109 -12.223 23.562 1.00 93.00 94 LYS A C 1
ATOM 734 O O . LYS A 1 94 ? -20.788 -12.523 24.538 1.00 93.00 94 LYS A O 1
ATOM 739 N N . SER A 1 95 ? -18.802 -11.980 23.635 1.00 89.56 95 SER A N 1
ATOM 740 C CA . SER A 1 95 ? -18.059 -12.025 24.897 1.00 89.56 95 SER A CA 1
ATOM 741 C C . SER A 1 95 ? -18.443 -10.877 25.828 1.00 89.56 95 SER A C 1
ATOM 743 O O . SER A 1 95 ? -18.637 -11.102 27.016 1.00 89.56 95 SER A O 1
ATOM 745 N N . ALA A 1 96 ? -18.623 -9.668 25.292 1.00 87.19 96 ALA A N 1
ATOM 746 C CA . ALA A 1 96 ? -18.984 -8.499 26.086 1.00 87.19 96 ALA A CA 1
ATOM 747 C C . ALA A 1 96 ? -20.371 -8.620 26.743 1.00 87.19 96 ALA A C 1
ATOM 749 O O . ALA A 1 96 ? -20.571 -8.132 27.850 1.00 87.19 96 ALA A O 1
ATOM 750 N N . LEU A 1 97 ? -21.325 -9.294 26.091 1.00 88.12 97 LEU A N 1
ATOM 751 C CA . LEU A 1 97 ? -22.648 -9.580 26.661 1.00 88.12 97 LEU A CA 1
ATOM 752 C C . LEU A 1 97 ? -22.629 -10.691 27.723 1.00 88.12 97 LEU A C 1
ATOM 754 O O . LEU A 1 97 ? -23.569 -10.790 28.503 1.00 88.12 97 LEU A O 1
ATOM 758 N N . GLY A 1 98 ? -21.593 -11.533 27.747 1.00 88.56 98 GLY A N 1
ATOM 759 C CA . GLY A 1 98 ? -21.433 -12.606 28.734 1.00 88.56 98 GLY A CA 1
ATOM 760 C C . GLY A 1 98 ? -20.723 -12.174 30.018 1.00 88.56 98 GLY A C 1
ATOM 761 O O . GLY A 1 98 ? -20.419 -13.026 30.849 1.00 88.56 98 GLY A O 1
ATOM 762 N N . GLN A 1 99 ? -20.4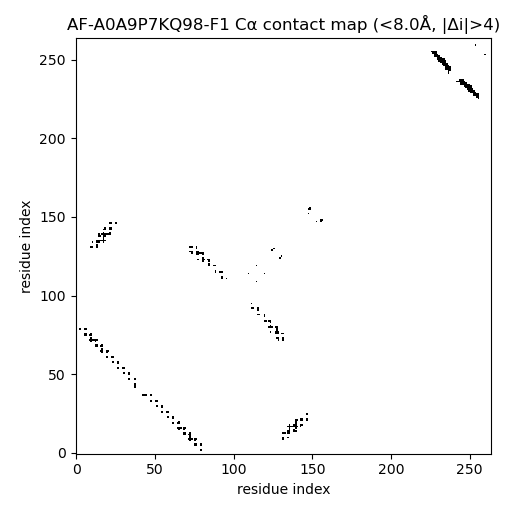10 -10.886 30.160 1.00 88.69 99 GLN A N 1
ATOM 763 C CA . GLN A 1 99 ? -19.579 -10.378 31.243 1.00 88.69 99 GLN A CA 1
ATOM 764 C C . GLN A 1 99 ? -20.408 -9.972 32.471 1.00 88.69 99 GLN A C 1
ATOM 766 O O . GLN A 1 99 ? -21.575 -9.601 32.362 1.00 88.69 99 GLN A O 1
ATOM 771 N N . GLU A 1 100 ? -19.805 -10.067 33.654 1.00 88.44 100 GLU A N 1
ATOM 772 C CA . GLU A 1 100 ? -20.456 -9.762 34.932 1.00 88.44 100 GLU A CA 1
ATOM 773 C C . GLU A 1 100 ? -20.792 -8.272 35.096 1.00 88.44 100 GLU A C 1
ATOM 775 O O . GLU A 1 100 ? -20.103 -7.404 34.561 1.00 88.44 100 GLU A O 1
ATOM 780 N N . VAL A 1 101 ? -21.827 -7.963 35.886 1.00 81.19 101 VAL A N 1
ATOM 781 C CA . VAL A 1 101 ? -22.310 -6.582 36.097 1.00 81.19 101 VAL A CA 1
ATOM 782 C C . VAL A 1 101 ? -21.201 -5.665 36.632 1.00 81.19 101 VAL A C 1
ATOM 784 O O . VAL A 1 101 ? -21.090 -4.525 36.188 1.00 81.19 101 VAL A O 1
ATOM 787 N N . GLY A 1 102 ? -20.301 -6.186 37.475 1.00 84.38 102 GLY A N 1
ATOM 788 C CA . GLY A 1 102 ? -19.159 -5.435 38.007 1.00 84.38 102 GLY A CA 1
ATOM 789 C C . GLY A 1 102 ? -18.182 -4.919 36.940 1.00 84.38 102 GLY A C 1
ATOM 790 O O . GLY A 1 102 ? -17.550 -3.888 37.146 1.00 84.38 102 GLY A O 1
ATOM 791 N N . PHE A 1 103 ? -18.092 -5.556 35.766 1.00 80.62 103 PHE A N 1
ATOM 792 C CA . PHE A 1 103 ? -17.286 -5.048 34.645 1.00 80.62 103 PHE A CA 1
ATOM 793 C C . PHE A 1 103 ? -17.856 -3.747 34.062 1.00 80.62 103 PHE A C 1
ATOM 795 O O . PHE A 1 103 ? -17.107 -2.867 33.637 1.00 80.62 103 PHE A O 1
ATOM 802 N N . PHE A 1 104 ? -19.181 -3.599 34.070 1.00 78.31 104 PHE A N 1
ATOM 803 C CA . PHE A 1 104 ? -19.861 -2.401 33.580 1.00 78.31 104 PHE A CA 1
ATOM 804 C C . PHE A 1 104 ? -19.813 -1.246 34.586 1.00 78.31 104 PHE A C 1
ATOM 806 O O . PHE A 1 104 ? -19.943 -0.087 34.196 1.00 78.31 104 PHE A O 1
ATOM 813 N N . GLU A 1 105 ? -19.578 -1.545 35.864 1.00 79.06 105 GLU A N 1
ATOM 814 C CA . GLU A 1 105 ? -19.453 -0.552 36.934 1.00 79.06 105 GLU A CA 1
ATOM 815 C C . GLU A 1 105 ? -18.052 0.082 37.005 1.00 79.06 105 GLU A C 1
ATOM 817 O O . GLU A 1 105 ? -17.890 1.142 37.605 1.00 79.06 105 GLU A O 1
ATOM 822 N N . GLN A 1 106 ? -17.044 -0.488 36.326 1.00 73.88 106 GLN A N 1
ATOM 823 C CA . GLN A 1 106 ? -15.653 0.005 36.321 1.00 73.88 106 GLN A CA 1
ATOM 824 C C . GLN A 1 106 ? -15.426 1.335 35.566 1.00 73.88 106 GLN A C 1
ATOM 826 O O . GLN A 1 106 ? -14.286 1.713 35.308 1.00 73.88 106 GLN A O 1
ATOM 831 N N . GLY A 1 107 ? -16.474 2.087 35.221 1.00 57.38 107 GLY A N 1
ATOM 832 C CA . GLY A 1 107 ? -16.322 3.441 34.675 1.00 57.38 107 GLY A CA 1
ATOM 833 C C . GLY A 1 107 ? -15.717 3.501 33.267 1.00 57.38 107 GLY A C 1
ATOM 834 O O . GLY A 1 107 ? -15.075 4.488 32.914 1.00 57.38 107 GLY A O 1
ATOM 835 N N . ILE A 1 108 ? -15.911 2.472 32.432 1.00 59.38 108 ILE A N 1
ATOM 836 C CA . ILE A 1 108 ? -15.510 2.533 31.020 1.00 59.38 108 ILE A CA 1
ATOM 837 C C . ILE A 1 108 ? -16.432 3.537 30.305 1.00 59.38 108 ILE A C 1
ATOM 839 O O . ILE A 1 108 ? -17.505 3.184 29.826 1.00 59.38 108 ILE A O 1
ATOM 843 N N . GLU A 1 109 ? -15.992 4.795 30.192 1.00 55.22 109 GLU A N 1
ATOM 844 C CA . GLU A 1 109 ? -16.704 5.932 29.567 1.00 55.22 109 GLU A CA 1
ATOM 845 C C . GLU A 1 109 ? -17.149 5.705 28.106 1.00 55.22 109 GLU A C 1
ATOM 847 O O . GLU A 1 109 ? -17.847 6.531 27.518 1.00 55.22 109 GLU A O 1
ATOM 852 N N . LYS A 1 110 ? -16.756 4.595 27.474 1.00 61.69 110 LYS A N 1
ATOM 853 C CA . LYS A 1 110 ? -17.068 4.295 26.075 1.00 61.69 110 LYS A CA 1
ATOM 854 C C . LYS A 1 110 ? -17.953 3.067 25.977 1.00 61.69 110 LYS A C 1
ATOM 856 O O . LYS A 1 110 ? -17.490 1.953 26.215 1.00 61.69 110 LYS A O 1
ATOM 861 N N . SER A 1 111 ? -19.185 3.287 25.513 1.00 78.75 111 SER A N 1
ATOM 862 C CA . SER A 1 111 ? -20.127 2.230 25.146 1.00 78.75 111 SER A CA 1
ATOM 863 C C . SER A 1 111 ? -19.442 1.136 24.318 1.00 78.75 111 SER A C 1
ATOM 865 O O . SER A 1 111 ? -18.741 1.417 23.340 1.00 78.75 111 SER A O 1
ATOM 867 N N . ILE A 1 112 ? -19.668 -0.120 24.700 1.00 82.12 112 ILE A N 1
ATOM 868 C CA . ILE A 1 112 ? -19.106 -1.321 24.063 1.00 82.12 112 ILE A CA 1
ATOM 869 C C . ILE A 1 112 ? -19.396 -1.329 22.556 1.00 82.12 112 ILE A C 1
ATOM 871 O O . ILE A 1 112 ? -18.548 -1.720 21.752 1.00 82.12 112 ILE A O 1
ATOM 875 N N . SER A 1 113 ? -20.559 -0.812 22.143 1.00 81.69 113 SER A N 1
ATOM 876 C CA . SER A 1 113 ? -20.927 -0.689 20.729 1.00 81.69 113 SER A CA 1
ATOM 877 C C . SER A 1 113 ? -20.063 0.328 19.972 1.00 81.69 113 SER A C 1
ATOM 879 O O . SER A 1 113 ? -19.685 0.083 18.821 1.00 81.69 113 SER A O 1
ATOM 881 N N . ILE A 1 114 ? -19.680 1.435 20.617 1.00 83.50 114 ILE A N 1
ATOM 882 C CA . ILE A 1 114 ? -18.772 2.440 20.048 1.00 83.50 114 ILE A CA 1
ATOM 883 C C . ILE A 1 114 ? -17.363 1.858 19.921 1.00 83.50 114 ILE A C 1
ATOM 885 O O . ILE A 1 114 ? -16.731 2.034 18.878 1.00 83.50 114 ILE A O 1
ATOM 889 N N . GLN A 1 115 ? -16.882 1.114 20.923 1.00 83.69 115 GLN A N 1
ATOM 890 C CA . GLN A 1 115 ? -15.570 0.461 20.851 1.00 83.69 115 GLN A CA 1
ATOM 891 C C . GLN A 1 115 ? -15.510 -0.590 19.738 1.00 83.69 115 GLN A C 1
ATOM 893 O O . GLN A 1 115 ? -14.605 -0.545 18.904 1.00 83.69 115 GLN A O 1
ATOM 898 N N . ALA A 1 116 ? -16.504 -1.480 19.658 1.00 86.94 116 ALA A N 1
ATOM 899 C CA . ALA A 1 116 ? -16.591 -2.499 18.611 1.00 86.94 116 ALA A CA 1
ATOM 900 C C . ALA A 1 116 ? -16.613 -1.880 17.202 1.00 86.94 116 ALA A C 1
ATOM 902 O O . ALA A 1 116 ? -15.978 -2.371 16.259 1.00 86.94 116 ALA A O 1
ATOM 903 N N . THR A 1 117 ? -17.340 -0.772 17.050 1.00 90.00 117 THR A N 1
ATOM 904 C CA . THR A 1 117 ? -17.461 -0.076 15.770 1.00 90.00 117 THR A CA 1
ATOM 905 C C . THR A 1 117 ? -16.166 0.650 15.413 1.00 90.00 117 THR A C 1
ATOM 907 O O . THR A 1 117 ? -15.632 0.420 14.324 1.00 90.00 117 THR A O 1
ATOM 910 N N . SER A 1 118 ? -15.628 1.466 16.323 1.00 89.00 118 SER A N 1
ATOM 911 C CA . SER A 1 118 ? -14.428 2.279 16.100 1.00 89.00 118 SER A CA 1
ATOM 912 C C . SER A 1 118 ? -13.175 1.421 15.907 1.00 89.00 118 SER A C 1
ATOM 914 O O . SER A 1 118 ? -12.543 1.488 14.851 1.00 89.00 118 SER A O 1
ATOM 916 N N . ASN A 1 119 ? -12.873 0.524 16.853 1.00 89.25 119 ASN A N 1
ATOM 917 C CA . ASN A 1 119 ? -11.706 -0.359 16.762 1.00 89.25 119 ASN A CA 1
ATOM 918 C C . ASN A 1 119 ? -11.830 -1.292 15.556 1.00 89.25 119 ASN A C 1
ATOM 920 O O . ASN A 1 119 ? -10.871 -1.475 14.811 1.00 89.25 119 ASN A O 1
ATOM 924 N N . GLY A 1 120 ? -13.035 -1.809 15.287 1.00 90.81 120 GLY A N 1
ATOM 925 C CA . GLY A 1 120 ? -13.285 -2.612 14.092 1.00 90.81 120 GLY A CA 1
ATOM 926 C C . GLY A 1 120 ? -13.019 -1.848 12.789 1.00 90.81 120 GLY A C 1
ATOM 927 O O . GLY A 1 120 ? -12.492 -2.432 11.847 1.00 90.81 120 GLY A O 1
ATOM 928 N N . LYS A 1 121 ? -13.326 -0.543 12.728 1.00 90.19 121 LYS A N 1
ATOM 929 C CA . LYS A 1 121 ? -13.043 0.298 11.552 1.00 90.19 121 LYS A CA 1
ATOM 930 C C . LYS A 1 121 ? -11.542 0.550 11.387 1.00 90.19 121 LYS A C 1
ATOM 932 O O . LYS A 1 121 ? -11.051 0.490 10.263 1.00 90.19 121 LYS A O 1
ATOM 937 N N . LEU A 1 122 ? -10.815 0.793 12.480 1.00 89.56 122 LEU A N 1
ATOM 938 C CA . LEU A 1 122 ? -9.353 0.935 12.451 1.00 89.56 122 LEU A CA 1
ATOM 939 C C . LEU A 1 122 ? -8.684 -0.349 11.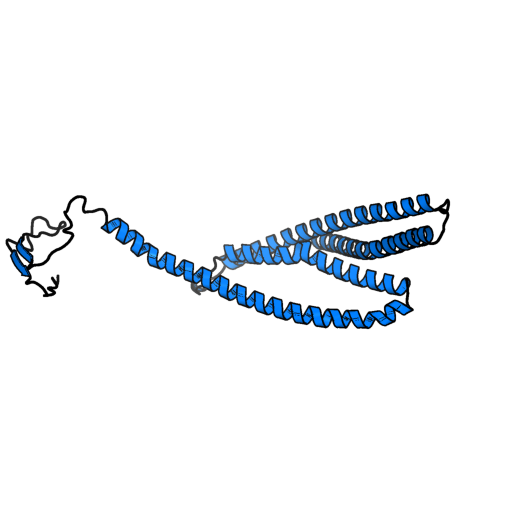946 1.00 89.56 122 LEU A C 1
ATOM 941 O O . LEU A 1 122 ? -7.868 -0.295 11.028 1.00 89.56 122 LEU A O 1
ATOM 945 N N . ILE A 1 123 ? -9.104 -1.503 12.470 1.00 90.75 123 ILE A N 1
ATOM 946 C CA . ILE A 1 123 ? -8.619 -2.822 12.043 1.00 90.75 123 ILE A CA 1
ATOM 947 C C . ILE A 1 123 ? -8.945 -3.070 10.566 1.00 90.75 123 ILE A C 1
ATOM 949 O O . ILE A 1 123 ? -8.071 -3.463 9.797 1.00 90.75 123 ILE A O 1
ATOM 953 N N . GLN A 1 124 ? -10.176 -2.775 10.140 1.00 92.31 124 GLN A N 1
ATOM 954 C CA . GLN A 1 124 ? -10.583 -2.913 8.742 1.00 92.31 124 GLN A CA 1
ATOM 955 C C . GLN A 1 124 ? -9.730 -2.039 7.812 1.00 92.31 124 GLN A C 1
ATOM 957 O O . GLN A 1 124 ? -9.265 -2.507 6.775 1.00 92.31 124 GLN A O 1
ATOM 962 N N . SER A 1 125 ? -9.509 -0.773 8.170 1.00 88.88 125 SER A N 1
ATOM 963 C CA . SER A 1 125 ? -8.681 0.151 7.387 1.00 88.88 125 SER A CA 1
ATOM 964 C C . SER A 1 125 ? -7.231 -0.340 7.289 1.00 88.88 125 SER A C 1
ATOM 966 O O . SER A 1 125 ? -6.638 -0.298 6.213 1.00 88.88 125 SER A O 1
ATOM 968 N N . GLY A 1 126 ? -6.692 -0.890 8.383 1.00 88.38 126 GLY A N 1
ATOM 969 C CA . GLY A 1 126 ? -5.348 -1.464 8.421 1.00 88.38 126 GLY A CA 1
ATOM 970 C C . GLY A 1 126 ? -5.183 -2.702 7.536 1.00 88.38 126 GLY A C 1
ATOM 971 O O . GLY A 1 126 ? -4.206 -2.790 6.799 1.00 88.38 126 GLY A O 1
ATOM 972 N N . ILE A 1 127 ? -6.145 -3.631 7.567 1.00 87.00 127 ILE A N 1
ATOM 973 C CA . ILE A 1 127 ? -6.084 -4.916 6.839 1.00 87.00 127 ILE A CA 1
ATOM 974 C C . ILE A 1 127 ? -6.489 -4.784 5.361 1.00 87.00 127 ILE A C 1
ATOM 976 O O . ILE A 1 127 ? -6.111 -5.616 4.542 1.00 87.00 127 ILE A O 1
ATOM 980 N N . SER A 1 128 ? -7.261 -3.755 5.010 1.00 88.50 128 SER A N 1
ATOM 981 C CA . SER A 1 128 ? -7.777 -3.554 3.650 1.00 88.50 128 SER A CA 1
ATOM 982 C C . SER A 1 128 ? -6.706 -3.014 2.686 1.00 88.50 128 SER A C 1
ATOM 984 O O . SER A 1 128 ? -5.670 -3.634 2.450 1.00 88.50 128 SER A O 1
ATOM 986 N N . GLN A 1 129 ? -6.936 -1.843 2.091 1.00 84.12 129 GLN A N 1
ATOM 987 C CA . GLN A 1 129 ? -6.088 -1.294 1.039 1.00 84.12 129 GLN A CA 1
ATOM 988 C C . GLN A 1 129 ? -4.685 -0.936 1.549 1.00 84.12 129 GLN A C 1
ATOM 990 O O . GLN A 1 129 ? -3.708 -1.098 0.818 1.00 84.12 129 GLN A O 1
ATOM 995 N N . LYS A 1 130 ? -4.565 -0.484 2.805 1.00 89.94 130 LYS A N 1
ATOM 996 C CA . LYS A 1 130 ? -3.280 -0.088 3.404 1.00 89.94 130 LYS A CA 1
ATOM 997 C C . LYS A 1 130 ? -2.297 -1.248 3.477 1.00 89.94 130 LYS A C 1
ATOM 999 O O . LYS A 1 130 ? -1.127 -1.066 3.155 1.00 89.94 130 LYS A O 1
ATOM 1004 N N . PHE A 1 131 ? -2.784 -2.440 3.803 1.00 90.31 131 PHE A N 1
ATOM 1005 C CA . PHE A 1 131 ? -1.974 -3.650 3.789 1.00 90.31 131 PHE A CA 1
ATOM 1006 C C . PHE A 1 131 ? -1.406 -3.931 2.391 1.00 90.31 131 PHE A C 1
ATOM 1008 O O . PHE A 1 131 ? -0.201 -4.116 2.239 1.00 90.31 131 PHE A O 1
ATOM 1015 N N . GLY A 1 132 ? -2.243 -3.858 1.350 1.00 91.56 132 GLY A N 1
ATOM 1016 C CA . GLY A 1 132 ? -1.806 -4.026 -0.042 1.00 91.56 132 GLY A CA 1
ATOM 1017 C C . GLY A 1 132 ? -0.775 -2.986 -0.488 1.00 91.56 132 GLY A C 1
ATOM 1018 O O . GLY A 1 132 ? 0.190 -3.328 -1.170 1.00 91.56 132 GLY A O 1
ATOM 1019 N N . GLN A 1 133 ? -0.923 -1.733 -0.045 1.00 93.38 133 GLN A N 1
ATOM 1020 C CA . GLN A 1 133 ? 0.026 -0.656 -0.349 1.00 93.38 133 GLN A CA 1
ATOM 1021 C C . GLN A 1 133 ? 1.434 -0.932 0.196 1.00 93.38 133 GLN A C 1
ATOM 1023 O O . GLN A 1 133 ? 2.408 -0.569 -0.460 1.00 93.38 133 GLN A O 1
ATOM 1028 N N . VAL A 1 134 ? 1.565 -1.607 1.343 1.00 94.12 134 VAL A N 1
ATOM 1029 C CA . VAL A 1 134 ? 2.877 -1.986 1.895 1.00 94.12 134 VAL A CA 1
ATOM 1030 C C . VAL A 1 134 ? 3.584 -2.985 0.979 1.00 94.12 134 VAL A C 1
ATOM 1032 O O . VAL A 1 134 ? 4.735 -2.768 0.606 1.00 94.12 134 VAL A O 1
ATOM 1035 N N . PHE A 1 135 ? 2.894 -4.044 0.546 1.00 94.69 135 PHE A N 1
ATOM 1036 C CA . PHE A 1 135 ? 3.477 -5.033 -0.371 1.00 94.69 135 PHE A CA 1
ATOM 1037 C C . PHE A 1 135 ? 3.781 -4.442 -1.746 1.00 94.69 135 PHE A C 1
ATOM 1039 O O . PHE A 1 135 ? 4.832 -4.732 -2.319 1.00 94.69 135 PHE A O 1
ATOM 1046 N N . GLN A 1 136 ? 2.904 -3.571 -2.248 1.00 96.50 136 GLN A N 1
ATOM 1047 C CA . GLN A 1 136 ? 3.151 -2.819 -3.473 1.00 96.50 136 GLN A CA 1
ATOM 1048 C C . GLN A 1 136 ? 4.420 -1.962 -3.349 1.00 96.50 136 GLN A C 1
ATOM 1050 O O . GLN A 1 136 ? 5.246 -1.974 -4.257 1.00 96.50 136 GLN A O 1
ATOM 1055 N N . ALA A 1 137 ? 4.598 -1.239 -2.238 1.00 94.31 137 ALA A N 1
ATOM 1056 C CA . ALA A 1 137 ? 5.758 -0.380 -2.012 1.00 94.31 137 ALA A CA 1
ATOM 1057 C C . ALA A 1 137 ? 7.060 -1.183 -1.885 1.00 94.31 137 ALA A C 1
ATOM 1059 O O . ALA A 1 137 ? 8.057 -0.833 -2.513 1.00 94.31 137 ALA A O 1
ATOM 1060 N N . ILE A 1 138 ? 7.043 -2.291 -1.137 1.00 95.12 138 ILE A N 1
ATOM 1061 C CA . ILE A 1 138 ? 8.199 -3.190 -0.998 1.00 95.12 138 ILE A CA 1
ATOM 1062 C C . ILE A 1 138 ? 8.582 -3.774 -2.361 1.00 95.12 138 ILE A C 1
ATOM 1064 O O . ILE A 1 138 ? 9.749 -3.743 -2.746 1.00 95.12 138 ILE A O 1
ATOM 1068 N N . SER A 1 139 ? 7.601 -4.265 -3.121 1.00 96.56 139 SER A N 1
ATOM 1069 C CA . SER A 1 139 ? 7.845 -4.805 -4.457 1.00 96.56 139 SER A CA 1
ATOM 1070 C C . SER A 1 139 ? 8.378 -3.742 -5.417 1.00 96.56 139 SER A C 1
ATOM 1072 O O . SER A 1 139 ? 9.355 -4.001 -6.116 1.00 96.56 139 SER A O 1
ATOM 1074 N N . ALA A 1 140 ? 7.801 -2.537 -5.415 1.00 95.31 140 ALA A N 1
ATOM 1075 C CA . ALA A 1 140 ? 8.266 -1.428 -6.243 1.00 95.31 140 ALA A CA 1
ATOM 1076 C C . ALA A 1 140 ? 9.702 -1.020 -5.898 1.00 95.31 140 ALA A C 1
ATOM 1078 O O . ALA A 1 140 ? 10.499 -0.772 -6.801 1.00 95.31 140 ALA A O 1
ATOM 1079 N N . PHE A 1 141 ? 10.048 -0.988 -4.610 1.00 93.00 141 PHE A N 1
ATOM 1080 C CA . PHE A 1 141 ? 11.401 -0.697 -4.146 1.00 93.00 141 PHE A CA 1
ATOM 1081 C C . PHE A 1 141 ? 12.402 -1.740 -4.656 1.00 93.00 141 PHE A C 1
ATOM 1083 O O . PHE A 1 141 ? 13.392 -1.382 -5.296 1.00 93.00 141 PHE A O 1
ATOM 1090 N N . ILE A 1 142 ? 12.108 -3.028 -4.449 1.00 94.12 142 ILE A N 1
ATOM 1091 C CA . ILE A 1 142 ? 12.965 -4.132 -4.897 1.00 94.12 142 ILE A CA 1
ATOM 1092 C C . ILE A 1 142 ? 13.102 -4.118 -6.427 1.00 94.12 142 ILE A C 1
ATOM 1094 O O . ILE A 1 142 ? 14.216 -4.170 -6.944 1.00 94.12 142 ILE A O 1
ATOM 1098 N N . ALA A 1 143 ? 11.993 -3.992 -7.159 1.00 95.19 143 ALA A N 1
ATOM 1099 C CA . ALA A 1 143 ? 11.993 -3.956 -8.620 1.00 95.19 143 ALA A CA 1
ATOM 1100 C C . ALA A 1 143 ? 12.778 -2.754 -9.167 1.00 95.19 143 ALA A C 1
ATOM 1102 O O . ALA A 1 143 ? 13.581 -2.916 -10.084 1.00 95.19 143 ALA A O 1
ATOM 1103 N N . SER A 1 144 ? 12.609 -1.567 -8.576 1.00 91.94 144 SER A N 1
ATOM 1104 C CA . SER A 1 144 ? 13.344 -0.360 -8.979 1.00 91.94 144 SER A CA 1
ATOM 1105 C C . SER A 1 144 ? 14.844 -0.519 -8.759 1.00 91.94 144 SER A C 1
ATOM 1107 O O . SER A 1 144 ? 15.635 -0.152 -9.625 1.00 91.94 144 SER A O 1
ATOM 1109 N N . PHE A 1 145 ? 15.244 -1.115 -7.635 1.00 90.88 145 PHE A N 1
ATOM 1110 C CA . PHE A 1 145 ? 16.647 -1.382 -7.343 1.00 90.88 145 PHE A CA 1
ATOM 1111 C C . PHE A 1 145 ? 17.241 -2.391 -8.335 1.00 90.88 145 PHE A C 1
ATOM 1113 O O . PHE A 1 145 ? 18.289 -2.131 -8.923 1.00 90.88 145 PHE A O 1
ATOM 1120 N N . ILE A 1 146 ? 16.542 -3.498 -8.609 1.00 92.31 146 ILE A N 1
ATOM 1121 C CA . ILE A 1 146 ? 16.972 -4.501 -9.596 1.00 92.31 146 ILE A CA 1
ATOM 1122 C C . ILE A 1 146 ? 17.141 -3.863 -10.985 1.00 92.31 146 ILE A C 1
ATOM 1124 O O . ILE A 1 146 ? 18.196 -4.011 -11.604 1.00 92.31 146 ILE A O 1
ATOM 1128 N N . ILE A 1 147 ? 16.148 -3.103 -11.462 1.00 91.19 147 ILE A N 1
ATOM 1129 C CA . ILE A 1 147 ? 16.198 -2.426 -12.769 1.00 91.19 147 ILE A CA 1
ATOM 1130 C C . ILE A 1 147 ? 17.356 -1.414 -12.832 1.00 91.19 147 ILE A C 1
ATOM 1132 O O . ILE A 1 147 ? 18.045 -1.326 -13.856 1.00 91.19 147 ILE A O 1
ATOM 1136 N N . ALA A 1 148 ? 17.619 -0.687 -11.742 1.00 89.19 148 ALA A N 1
ATOM 1137 C CA . ALA A 1 148 ? 18.729 0.261 -11.656 1.00 89.19 148 ALA A CA 1
ATOM 1138 C C . ALA A 1 148 ? 20.103 -0.431 -11.733 1.00 89.19 148 ALA A C 1
ATOM 1140 O O . ALA A 1 148 ? 21.011 0.066 -12.407 1.00 89.19 148 ALA A O 1
ATOM 1141 N N . PHE A 1 149 ? 20.270 -1.593 -11.091 1.00 90.38 149 PHE A N 1
ATOM 1142 C CA . PHE A 1 149 ? 21.513 -2.371 -11.173 1.00 90.38 149 PHE A CA 1
ATOM 1143 C C . PHE A 1 149 ? 21.744 -2.969 -12.562 1.00 90.38 149 PHE A C 1
ATOM 1145 O O . PHE A 1 149 ? 22.888 -3.001 -13.023 1.00 90.38 149 PHE A O 1
ATOM 1152 N N . ILE A 1 150 ? 20.675 -3.404 -13.237 1.00 90.12 150 ILE A N 1
ATOM 1153 C CA . ILE A 1 150 ? 20.749 -3.949 -14.599 1.00 90.12 150 ILE A CA 1
ATOM 1154 C C . ILE A 1 150 ? 21.121 -2.854 -15.602 1.00 90.12 150 ILE A C 1
ATOM 1156 O O . ILE A 1 150 ? 22.010 -3.061 -16.424 1.00 90.12 150 ILE A O 1
ATOM 1160 N N . SER A 1 151 ? 20.479 -1.684 -15.525 1.00 85.44 151 SER A N 1
ATOM 1161 C CA . SER A 1 151 ? 20.684 -0.611 -16.507 1.00 85.44 151 SER A CA 1
ATOM 1162 C C . SER A 1 151 ? 22.103 -0.044 -16.464 1.00 85.44 151 SER A C 1
ATOM 1164 O O . SER A 1 151 ? 22.766 0.053 -17.495 1.00 85.44 151 SER A O 1
ATOM 1166 N N . GLN A 1 152 ? 22.594 0.339 -15.280 1.00 86.06 152 GLN A N 1
ATOM 1167 C CA . GLN A 1 152 ? 23.905 0.978 -15.141 1.00 86.06 152 GLN A CA 1
ATOM 1168 C C . GLN A 1 152 ? 24.581 0.618 -13.815 1.00 86.06 152 GLN A C 1
ATOM 1170 O O . GLN A 1 152 ? 24.614 1.402 -12.867 1.00 86.06 152 GLN A O 1
ATOM 1175 N N . ARG A 1 153 ? 25.228 -0.552 -13.772 1.00 89.56 153 ARG A N 1
ATOM 1176 C CA . ARG A 1 153 ? 25.913 -1.064 -12.569 1.00 89.56 153 ARG A CA 1
ATOM 1177 C C . ARG A 1 153 ? 26.887 -0.084 -11.899 1.00 89.56 153 ARG A C 1
ATOM 1179 O O . ARG A 1 153 ? 26.989 -0.082 -10.681 1.00 89.56 153 ARG A O 1
ATOM 1186 N N . LYS A 1 154 ? 27.610 0.740 -12.670 1.00 89.75 154 LYS A N 1
ATOM 1187 C CA . LYS A 1 154 ? 28.638 1.651 -12.129 1.00 89.75 154 LYS A CA 1
ATOM 1188 C C . LYS A 1 154 ? 28.027 2.862 -11.417 1.00 89.75 154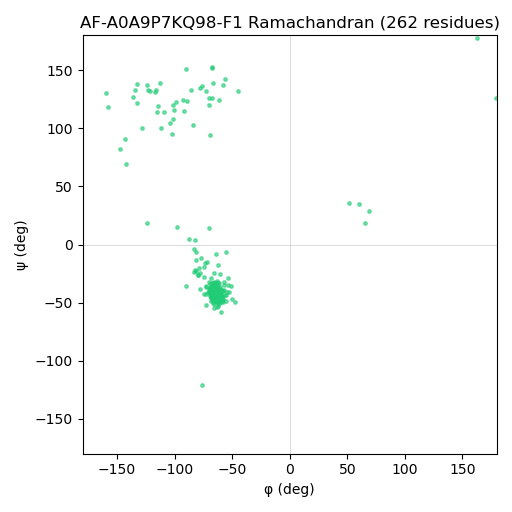 LYS A C 1
ATOM 1190 O O . LYS A 1 154 ? 28.495 3.218 -10.343 1.00 89.75 154 LYS A O 1
ATOM 1195 N N . LEU A 1 155 ? 26.985 3.467 -11.993 1.00 85.31 155 LEU A N 1
ATOM 1196 C CA . LEU A 1 155 ? 26.329 4.646 -11.421 1.00 85.31 155 LEU A CA 1
ATOM 1197 C C . LEU A 1 155 ? 25.491 4.268 -10.191 1.00 85.31 155 LEU A C 1
ATOM 1199 O O . LEU A 1 155 ? 25.564 4.928 -9.157 1.00 85.31 155 LEU A O 1
ATOM 1203 N N . THR A 1 156 ? 24.762 3.153 -10.269 1.00 89.12 156 THR A N 1
ATOM 1204 C CA . THR A 1 156 ? 23.896 2.685 -9.179 1.00 89.12 156 THR A CA 1
ATOM 1205 C C . THR A 1 156 ? 24.688 2.305 -7.924 1.00 89.12 156 THR A C 1
ATOM 1207 O O . THR A 1 156 ? 24.247 2.596 -6.813 1.00 89.12 156 THR A O 1
ATOM 1210 N N . LEU A 1 157 ? 25.891 1.731 -8.067 1.00 88.44 157 LEU A N 1
ATOM 1211 C CA . LEU A 1 157 ? 26.763 1.399 -6.929 1.00 88.44 157 LEU A CA 1
ATOM 1212 C C . LEU A 1 157 ? 27.197 2.639 -6.136 1.00 88.44 157 LEU A C 1
ATOM 1214 O O . LEU A 1 157 ? 27.265 2.587 -4.912 1.00 88.44 157 LEU A O 1
ATOM 1218 N N . ILE A 1 158 ? 27.435 3.757 -6.826 1.00 91.56 158 ILE A N 1
ATOM 1219 C CA . ILE A 1 158 ? 27.818 5.030 -6.201 1.00 91.56 158 ILE A CA 1
ATOM 1220 C C . ILE A 1 158 ? 26.617 5.670 -5.484 1.00 91.56 158 ILE A C 1
ATOM 1222 O O . ILE A 1 158 ? 26.780 6.252 -4.416 1.00 91.56 158 ILE A O 1
ATOM 1226 N N . LEU A 1 159 ? 25.405 5.537 -6.035 1.00 88.56 159 LEU A N 1
ATOM 1227 C CA . LEU A 1 159 ? 24.174 6.120 -5.475 1.00 88.56 159 LEU A CA 1
ATOM 1228 C C . LEU A 1 159 ? 23.533 5.281 -4.358 1.00 88.56 159 LEU A C 1
ATOM 1230 O O . LEU A 1 159 ? 22.795 5.817 -3.534 1.00 88.56 159 LEU A O 1
ATOM 1234 N N . THR A 1 160 ? 23.819 3.978 -4.296 1.00 90.31 160 THR A N 1
ATOM 1235 C CA . THR A 1 160 ? 23.273 3.056 -3.284 1.00 90.31 160 THR A CA 1
ATOM 1236 C C . THR A 1 160 ? 23.409 3.555 -1.836 1.00 90.31 160 THR A C 1
ATOM 1238 O O . THR A 1 160 ? 22.397 3.507 -1.140 1.00 90.31 160 THR A O 1
ATOM 1241 N N . PRO A 1 161 ? 24.561 4.073 -1.350 1.00 91.31 161 PRO A N 1
ATOM 1242 C CA . PRO A 1 161 ? 24.674 4.588 0.022 1.00 91.31 161 PRO A CA 1
ATOM 1243 C C . PRO A 1 161 ? 23.766 5.790 0.327 1.00 91.31 161 PRO A C 1
ATOM 1245 O O . PRO A 1 161 ? 23.486 6.054 1.495 1.00 91.31 161 PRO A O 1
ATOM 1248 N N . MET A 1 162 ? 23.247 6.490 -0.686 1.00 90.12 162 MET A N 1
ATOM 1249 C CA . MET A 1 162 ? 22.303 7.589 -0.477 1.00 90.12 162 MET A CA 1
ATOM 1250 C C . MET A 1 162 ? 20.929 7.090 0.003 1.00 90.12 162 MET A C 1
ATOM 1252 O O . MET A 1 162 ? 20.276 7.757 0.801 1.00 90.12 162 MET A O 1
ATOM 1256 N N . VAL A 1 163 ? 20.497 5.898 -0.426 1.00 90.44 163 VAL A N 1
ATOM 1257 C CA . VAL A 1 163 ? 19.194 5.312 -0.060 1.00 90.44 163 VAL A CA 1
ATOM 1258 C C . VAL A 1 163 ? 19.056 5.047 1.450 1.00 90.44 163 VAL A C 1
ATOM 1260 O O . VAL A 1 163 ? 18.090 5.536 2.033 1.00 90.44 163 VAL A O 1
ATOM 1263 N N . PRO A 1 164 ? 19.973 4.331 2.137 1.00 91.19 164 PRO A N 1
ATOM 1264 C CA . PRO A 1 164 ? 19.870 4.131 3.581 1.00 91.19 164 PRO A CA 1
ATOM 1265 C C . PRO A 1 164 ? 20.027 5.439 4.363 1.00 91.19 164 PRO A C 1
ATOM 1267 O O . PRO A 1 164 ? 19.369 5.598 5.387 1.00 91.19 164 PRO A O 1
ATOM 1270 N N . ALA A 1 165 ? 20.822 6.398 3.873 1.00 94.12 165 ALA A N 1
ATOM 1271 C CA . ALA A 1 165 ? 20.896 7.728 4.477 1.00 94.12 165 ALA A CA 1
ATOM 1272 C C . ALA A 1 165 ? 19.536 8.451 4.416 1.00 94.12 165 ALA A C 1
ATOM 1274 O O . ALA A 1 165 ? 19.087 8.997 5.423 1.00 94.12 165 ALA A O 1
ATOM 1275 N N . LEU A 1 166 ? 18.837 8.385 3.274 1.00 91.25 166 LEU A N 1
ATOM 1276 C CA . LEU A 1 166 ? 17.480 8.922 3.123 1.00 91.25 166 LEU A CA 1
ATOM 1277 C C . LEU A 1 166 ? 16.472 8.213 4.033 1.00 91.25 166 LEU A C 1
ATOM 1279 O O . LEU A 1 166 ? 15.654 8.883 4.653 1.00 91.25 166 LEU A O 1
ATOM 1283 N N . VAL A 1 167 ? 16.537 6.883 4.149 1.00 92.06 167 VAL A N 1
ATOM 1284 C CA . VAL A 1 167 ? 15.652 6.114 5.044 1.00 92.06 167 VAL A CA 1
ATOM 1285 C C . VAL A 1 167 ? 15.886 6.487 6.506 1.00 92.06 167 VAL A C 1
ATOM 1287 O O . VAL A 1 167 ? 14.922 6.617 7.254 1.00 92.06 167 VAL A O 1
ATOM 1290 N N . LEU A 1 168 ? 17.139 6.699 6.915 1.00 95.38 168 LEU A N 1
ATOM 1291 C CA . LEU A 1 168 ? 17.467 7.101 8.280 1.00 95.38 168 LEU A CA 1
ATOM 1292 C C . LEU A 1 168 ? 16.913 8.499 8.579 1.00 95.38 168 LEU A C 1
ATOM 1294 O O . LEU A 1 168 ? 16.226 8.670 9.579 1.00 95.38 168 LEU A O 1
ATOM 1298 N N . VAL A 1 169 ? 17.139 9.475 7.694 1.00 95.44 169 VAL A N 1
ATOM 1299 C CA . VAL A 1 169 ? 16.649 10.853 7.875 1.00 95.44 169 VAL A CA 1
ATOM 1300 C C . VAL A 1 169 ? 15.121 10.925 7.816 1.00 95.44 169 VAL A C 1
ATOM 1302 O O . VAL A 1 169 ? 14.496 11.462 8.724 1.00 95.44 169 VAL A O 1
ATOM 1305 N N . ALA A 1 170 ? 14.493 10.352 6.787 1.00 92.56 170 ALA A N 1
ATOM 1306 C CA . ALA A 1 170 ? 13.035 10.363 6.665 1.00 92.56 170 ALA A CA 1
ATOM 1307 C C . ALA A 1 170 ? 12.363 9.552 7.785 1.00 92.56 170 ALA A C 1
ATOM 1309 O O . ALA A 1 170 ? 11.299 9.930 8.274 1.00 92.56 170 ALA A O 1
ATOM 1310 N N . GLY A 1 171 ? 12.994 8.456 8.213 1.00 92.44 171 GLY A N 1
ATOM 1311 C CA . GLY A 1 171 ? 12.519 7.618 9.307 1.00 92.44 171 GLY A CA 1
ATOM 1312 C C . GLY A 1 171 ? 12.559 8.329 10.657 1.00 92.44 171 GLY A C 1
ATOM 1313 O O . GLY A 1 171 ? 11.584 8.253 11.404 1.00 92.44 171 GLY A O 1
ATOM 1314 N N . THR A 1 172 ? 13.639 9.052 10.972 1.00 94.06 172 THR A N 1
ATOM 1315 C CA . THR A 1 172 ? 13.729 9.814 12.228 1.00 94.06 172 THR A CA 1
ATOM 1316 C C . THR A 1 172 ? 12.763 10.994 12.241 1.00 94.06 172 THR A C 1
ATOM 1318 O O . THR A 1 172 ? 12.043 11.150 13.224 1.00 94.06 172 THR A O 1
ATOM 1321 N N . SER A 1 173 ? 12.671 11.772 11.156 1.00 93.31 173 SER A N 1
ATOM 1322 C CA . SER A 1 173 ? 11.694 12.865 11.046 1.00 93.31 173 SER A CA 1
ATOM 1323 C C . SER A 1 173 ? 10.256 12.358 11.186 1.00 93.31 173 SER A C 1
ATOM 1325 O O . SER A 1 173 ? 9.513 12.858 12.026 1.00 93.31 173 SER A O 1
ATOM 1327 N N . GLY A 1 174 ? 9.885 11.292 10.466 1.00 92.81 174 GLY A N 1
ATOM 1328 C CA . GLY A 1 174 ? 8.537 10.723 10.541 1.00 92.81 174 GLY A CA 1
ATOM 1329 C C . GLY A 1 174 ? 8.183 10.139 11.915 1.00 92.81 174 GLY A C 1
ATOM 1330 O O . GLY A 1 174 ? 7.037 10.243 12.351 1.00 92.81 174 GLY A O 1
ATOM 1331 N N . ALA A 1 175 ? 9.151 9.551 12.628 1.00 92.25 175 ALA A N 1
ATOM 1332 C CA . ALA A 1 175 ? 8.933 9.046 13.985 1.00 92.25 175 ALA A CA 1
ATOM 1333 C C . ALA A 1 175 ? 8.669 10.179 14.990 1.00 92.25 175 ALA A C 1
ATOM 1335 O O . ALA A 1 175 ? 7.814 10.038 15.868 1.00 92.25 175 ALA A O 1
ATOM 1336 N N . LEU A 1 176 ? 9.375 11.305 14.850 1.00 94.06 176 LEU A N 1
ATOM 1337 C CA . LEU A 1 176 ? 9.139 12.496 15.663 1.00 94.06 176 LEU A CA 1
ATOM 1338 C C . LEU A 1 176 ? 7.763 13.103 15.361 1.00 94.06 176 LEU A C 1
ATOM 1340 O O . LEU A 1 176 ? 7.004 13.360 16.297 1.00 94.06 176 LEU A O 1
ATOM 1344 N N . ASP A 1 177 ? 7.411 13.245 14.081 1.00 93.69 177 ASP A N 1
ATOM 1345 C CA . ASP A 1 177 ? 6.115 13.782 13.649 1.00 93.69 177 ASP A CA 1
ATOM 1346 C C . ASP A 1 177 ? 4.945 12.943 14.187 1.00 93.69 177 ASP A C 1
ATOM 1348 O O . ASP A 1 177 ? 4.008 13.487 14.774 1.00 93.69 177 ASP A O 1
ATOM 1352 N N . ALA A 1 178 ? 5.027 11.610 14.098 1.00 90.69 178 ALA A N 1
ATOM 1353 C CA . ALA A 1 178 ? 4.018 10.710 14.661 1.00 90.69 178 ALA A CA 1
ATOM 1354 C C . ALA A 1 178 ? 3.912 10.830 16.197 1.00 90.69 178 ALA A C 1
ATOM 1356 O O . ALA A 1 178 ? 2.819 10.772 16.775 1.00 90.69 178 ALA A O 1
ATOM 1357 N N . GLY A 1 179 ? 5.045 11.024 16.879 1.00 90.50 179 GLY A N 1
ATOM 1358 C CA . GLY A 1 179 ? 5.078 11.288 18.317 1.00 90.50 179 GLY A CA 1
ATOM 1359 C C . GLY A 1 179 ? 4.357 12.587 18.686 1.00 90.50 179 GLY A C 1
ATOM 1360 O O . GLY A 1 179 ? 3.577 12.622 19.638 1.00 90.50 179 GLY A O 1
ATOM 1361 N N . ILE A 1 180 ? 4.560 13.650 17.909 1.00 93.25 180 ILE A N 1
ATOM 1362 C CA . ILE A 1 180 ? 3.889 14.938 18.111 1.00 93.25 180 ILE A CA 1
ATOM 1363 C C . ILE A 1 180 ? 2.384 14.811 17.834 1.00 93.25 180 ILE A C 1
ATOM 1365 O O . ILE A 1 180 ? 1.575 15.217 18.671 1.00 93.25 180 ILE A O 1
ATOM 1369 N N . GLU A 1 181 ? 1.991 14.192 16.720 1.00 91.94 181 GLU A N 1
ATOM 1370 C CA . GLU A 1 181 ? 0.585 14.034 16.326 1.00 91.94 181 GLU A CA 1
ATOM 1371 C C . GLU A 1 181 ? -0.224 13.252 17.371 1.00 91.94 181 GLU A C 1
ATOM 1373 O O . GLU A 1 181 ? -1.322 13.660 17.761 1.00 91.94 181 GLU A O 1
ATOM 1378 N N . THR A 1 182 ? 0.337 12.163 17.905 1.00 90.56 182 THR A N 1
ATOM 1379 C CA . THR A 1 182 ? -0.330 11.372 18.953 1.00 90.56 182 THR A CA 1
ATOM 1380 C C . THR A 1 182 ? -0.524 12.153 20.253 1.00 90.56 182 THR A C 1
ATOM 1382 O O . THR A 1 182 ? -1.544 11.977 20.926 1.00 90.56 182 THR A O 1
ATOM 1385 N N . ASN A 1 183 ? 0.404 13.045 20.605 1.00 92.75 183 ASN A N 1
ATOM 1386 C CA . ASN A 1 183 ? 0.255 13.926 21.761 1.00 92.75 183 ASN A CA 1
ATOM 1387 C C . ASN A 1 183 ? -0.803 15.014 21.520 1.00 92.75 183 ASN A C 1
ATOM 1389 O O . ASN A 1 183 ? -1.630 15.256 22.401 1.00 92.75 183 ASN A O 1
ATOM 1393 N N . ILE A 1 184 ? -0.847 15.603 20.320 1.00 93.06 184 ILE A N 1
ATOM 1394 C CA . ILE A 1 184 ? -1.882 16.575 19.929 1.00 93.06 184 ILE A CA 1
ATOM 1395 C C . ILE A 1 184 ? -3.273 15.936 20.004 1.00 93.06 184 ILE A C 1
ATOM 1397 O O . ILE A 1 184 ? -4.178 16.508 20.610 1.00 93.06 184 ILE A O 1
ATOM 1401 N N . LEU A 1 185 ? -3.448 14.726 19.463 1.00 87.75 185 LEU A N 1
ATOM 1402 C CA . LEU A 1 185 ? -4.731 14.016 19.489 1.00 87.75 185 LEU A CA 1
ATOM 1403 C C . LEU A 1 185 ? -5.244 13.784 20.917 1.00 87.75 185 LEU A C 1
ATOM 1405 O O . LEU A 1 185 ? -6.438 13.945 21.168 1.00 87.75 185 LEU A O 1
ATOM 1409 N N . LYS A 1 186 ? -4.360 13.457 21.871 1.00 86.69 186 LYS A N 1
ATOM 1410 C CA . LYS A 1 186 ? -4.739 13.310 23.288 1.00 86.69 186 LYS A CA 1
ATOM 1411 C C . LYS A 1 186 ? -5.262 14.621 23.874 1.00 86.69 186 LYS A C 1
ATOM 1413 O O . LYS A 1 186 ? -6.303 14.616 24.527 1.00 86.69 186 LYS A O 1
ATOM 1418 N N . ILE A 1 187 ? -4.572 15.732 23.610 1.00 90.19 187 ILE A N 1
ATOM 1419 C CA . ILE A 1 187 ? -4.968 17.067 24.080 1.00 90.19 187 ILE A CA 1
ATOM 1420 C C . ILE A 1 187 ? -6.317 17.470 23.470 1.00 90.19 187 ILE A C 1
ATOM 1422 O O . ILE A 1 187 ? -7.200 17.934 24.188 1.00 90.19 187 ILE A O 1
ATOM 1426 N N . VAL A 1 188 ? -6.510 17.236 22.168 1.00 91.94 188 VAL A N 1
ATOM 1427 C CA . VAL A 1 188 ? -7.765 17.542 21.462 1.00 91.94 188 VAL A CA 1
ATOM 1428 C C . VAL A 1 188 ? -8.932 16.731 22.024 1.00 91.94 188 VAL A C 1
ATOM 1430 O O . VAL A 1 188 ? -9.983 17.298 22.314 1.00 91.94 188 VAL A O 1
ATOM 1433 N N . ILE A 1 189 ? -8.757 15.422 22.238 1.00 88.06 189 ILE A N 1
ATOM 1434 C CA . ILE A 1 189 ? -9.802 14.573 22.831 1.00 88.06 189 ILE A CA 1
ATOM 1435 C C . ILE A 1 189 ? -10.159 15.063 24.241 1.00 88.06 189 ILE A C 1
ATOM 1437 O O . ILE A 1 189 ? -11.339 15.170 24.567 1.00 88.06 189 ILE A O 1
ATOM 1441 N N . PHE A 1 190 ? -9.163 15.407 25.060 1.00 89.12 190 PHE A N 1
ATOM 1442 C CA . PHE A 1 190 ? -9.389 15.921 26.411 1.00 89.12 190 PHE A CA 1
ATOM 1443 C C . PHE A 1 190 ? -10.142 17.260 26.411 1.00 89.12 190 PHE A C 1
ATOM 1445 O O . PHE A 1 190 ? -11.095 17.434 27.171 1.00 89.12 190 PHE A O 1
ATOM 1452 N N . ALA A 1 191 ? -9.779 18.181 25.514 1.00 90.06 191 ALA A N 1
ATOM 1453 C CA . ALA A 1 191 ? -10.476 19.454 25.351 1.00 90.06 191 ALA A CA 1
ATOM 1454 C C . ALA A 1 191 ? -11.946 19.263 24.936 1.00 90.06 191 ALA A C 1
ATOM 1456 O O . ALA A 1 191 ? -12.828 19.906 25.507 1.00 90.06 191 ALA A O 1
ATOM 1457 N N . ILE A 1 192 ? -12.223 18.344 24.000 1.00 87.19 192 ILE A N 1
ATOM 1458 C CA . ILE A 1 192 ? -13.592 18.003 23.575 1.00 87.19 192 ILE A CA 1
ATOM 1459 C C . ILE A 1 192 ? -14.414 17.478 24.761 1.00 87.19 192 ILE A C 1
ATOM 1461 O O . ILE A 1 192 ? -15.550 17.908 24.959 1.00 87.19 192 ILE A O 1
ATOM 1465 N N . ILE A 1 193 ? -13.843 16.579 25.569 1.00 87.44 193 ILE A N 1
ATOM 1466 C CA . ILE A 1 193 ? -14.531 15.995 26.730 1.00 87.44 193 ILE A CA 1
ATOM 1467 C C . ILE A 1 193 ? -14.815 17.062 27.798 1.00 87.44 193 ILE A C 1
ATOM 1469 O O . ILE A 1 193 ? -15.937 17.140 28.299 1.00 87.44 193 ILE A O 1
ATOM 1473 N N . MET A 1 194 ? -13.846 17.926 28.119 1.00 87.19 194 MET A N 1
ATOM 1474 C CA . MET A 1 194 ? -14.054 19.015 29.083 1.00 87.19 194 MET A CA 1
ATOM 1475 C C . MET A 1 194 ? -15.122 20.007 28.619 1.00 87.19 194 MET A C 1
ATOM 1477 O O . MET A 1 194 ? -15.989 20.378 29.409 1.00 87.19 194 MET A O 1
ATOM 1481 N N . ALA A 1 195 ? -15.099 20.408 27.345 1.00 86.88 195 ALA A N 1
ATOM 1482 C CA . ALA A 1 195 ? -16.112 21.301 26.790 1.00 86.88 195 ALA A CA 1
ATOM 1483 C C . ALA A 1 195 ? -17.518 20.687 26.899 1.00 86.88 195 ALA A C 1
ATOM 1485 O O . ALA A 1 195 ? -18.449 21.352 27.352 1.00 86.88 195 ALA A O 1
ATOM 1486 N N . ALA A 1 196 ? -17.662 19.401 26.563 1.00 82.38 196 ALA A N 1
ATOM 1487 C CA . ALA A 1 196 ? -18.923 18.679 26.719 1.00 82.38 196 ALA A CA 1
ATOM 1488 C C . ALA A 1 196 ? -19.381 18.614 28.189 1.00 82.38 196 ALA A C 1
ATOM 1490 O O . ALA A 1 196 ? -20.564 18.795 28.473 1.00 82.38 196 ALA A O 1
ATOM 1491 N N . SER A 1 197 ? -18.453 18.411 29.129 1.00 82.94 197 SER A N 1
ATOM 1492 C CA . SER A 1 197 ? -18.744 18.390 30.568 1.00 82.94 197 SER A CA 1
ATOM 1493 C C . SER A 1 197 ? -19.270 19.736 31.082 1.00 82.94 197 SER A C 1
ATOM 1495 O O . SER A 1 197 ? -20.283 19.770 31.778 1.00 82.94 197 SER A O 1
ATOM 1497 N N . ILE A 1 198 ? -18.653 20.855 30.679 1.00 86.56 198 ILE A N 1
ATOM 1498 C CA . ILE A 1 198 ? -19.102 22.210 31.050 1.00 86.56 198 ILE A CA 1
ATOM 1499 C C . ILE A 1 198 ? -20.503 22.503 30.493 1.00 86.56 198 ILE A C 1
ATOM 1501 O O . ILE A 1 198 ? -21.346 23.069 31.186 1.00 86.56 198 ILE A O 1
ATOM 1505 N N . ILE A 1 199 ? -20.784 22.100 29.251 1.00 84.25 199 ILE A N 1
ATOM 1506 C CA . ILE A 1 199 ? -22.119 22.271 28.657 1.00 84.25 199 ILE A CA 1
ATOM 1507 C C . ILE A 1 199 ? -23.160 21.467 29.447 1.00 84.25 199 ILE A C 1
ATOM 1509 O O . ILE A 1 199 ? -24.221 21.991 29.793 1.00 84.25 199 ILE A O 1
ATOM 1513 N N . ASN A 1 200 ? -22.847 20.212 29.778 1.00 80.25 200 ASN A N 1
ATOM 1514 C CA . ASN A 1 200 ? -23.747 19.340 30.529 1.00 80.25 200 ASN A CA 1
ATOM 1515 C C . ASN A 1 200 ? -23.968 19.818 31.972 1.00 80.25 200 ASN A C 1
ATOM 1517 O O . ASN A 1 200 ? -25.070 19.663 32.496 1.00 80.25 200 ASN A O 1
ATOM 1521 N N . SER A 1 201 ? -22.966 20.432 32.608 1.00 81.88 201 SER A N 1
ATOM 1522 C CA . SER A 1 201 ? -23.113 20.999 33.953 1.00 81.88 201 SER A CA 1
ATOM 1523 C C . SER A 1 201 ? -23.922 22.301 33.968 1.00 81.88 201 SER A C 1
ATOM 1525 O O . SER A 1 201 ? -24.611 22.580 34.948 1.00 81.88 201 SER A O 1
ATOM 1527 N N . LEU A 1 202 ? -23.914 23.075 32.876 1.00 77.06 202 LEU A N 1
ATOM 1528 C CA . LEU A 1 202 ? -24.697 24.309 32.749 1.00 77.06 202 LEU A CA 1
ATOM 1529 C C . LEU A 1 202 ? -26.154 24.063 32.315 1.00 77.06 202 LEU A C 1
ATOM 1531 O O . LEU A 1 202 ? -27.033 24.872 32.621 1.00 77.06 202 LEU A O 1
ATOM 1535 N N . ALA A 1 203 ? -26.436 22.937 31.653 1.00 73.81 203 ALA A N 1
ATOM 1536 C CA . ALA A 1 203 ? -27.778 22.545 31.218 1.00 73.81 203 ALA A CA 1
ATOM 1537 C C . ALA A 1 203 ? -28.875 22.684 32.305 1.00 73.81 203 ALA A C 1
ATOM 1539 O O . ALA A 1 203 ? -29.891 23.326 32.025 1.00 73.81 203 ALA A O 1
ATOM 1540 N N . PRO A 1 204 ? -28.711 22.185 33.551 1.00 69.56 204 PRO A N 1
ATOM 1541 C CA . PRO A 1 204 ? -29.728 22.357 34.592 1.00 69.56 204 PRO A CA 1
ATOM 1542 C C . PRO A 1 204 ? -29.938 23.825 34.985 1.00 69.56 204 PRO A C 1
ATOM 1544 O O . PRO A 1 204 ? -31.072 24.228 35.241 1.00 69.56 204 PRO A O 1
ATOM 1547 N N . HIS A 1 205 ? -28.893 24.656 34.978 1.00 67.88 205 HIS A N 1
ATOM 1548 C CA . HIS A 1 205 ? -29.021 26.084 35.282 1.00 67.88 205 HIS A CA 1
ATOM 1549 C C . HIS A 1 205 ? -29.786 26.843 34.191 1.00 67.88 205 HIS A C 1
ATOM 1551 O O . HIS A 1 205 ? -30.605 27.698 34.522 1.00 67.88 205 HIS A O 1
ATOM 1557 N N . ILE A 1 206 ? -29.594 26.488 32.916 1.00 60.53 206 ILE A N 1
ATOM 1558 C CA . ILE A 1 206 ? -30.344 27.059 31.782 1.00 60.53 206 ILE A CA 1
ATOM 1559 C C . ILE A 1 206 ? -31.825 26.649 31.836 1.00 60.53 206 ILE A C 1
ATOM 1561 O O . ILE A 1 206 ? -32.716 27.470 31.609 1.00 60.53 206 ILE A O 1
ATOM 1565 N N . VAL A 1 207 ? -32.122 25.393 32.180 1.00 60.72 207 VAL A N 1
ATOM 1566 C CA . VAL A 1 207 ? -33.509 24.912 32.334 1.00 60.72 207 VAL A CA 1
ATOM 1567 C C . VAL A 1 207 ? -34.197 25.561 33.541 1.00 60.72 207 VAL A C 1
ATOM 1569 O O . VAL A 1 207 ? -35.393 25.843 33.513 1.00 60.72 207 VAL A O 1
ATOM 1572 N N . THR A 1 208 ? -33.451 25.843 34.608 1.00 57.03 208 THR A N 1
ATOM 1573 C CA . THR A 1 208 ? -34.016 26.462 35.813 1.00 57.03 208 THR A CA 1
ATOM 1574 C C . THR A 1 208 ? -34.233 27.968 35.630 1.00 57.03 208 THR A C 1
ATOM 1576 O O . THR A 1 208 ? -35.264 28.481 36.059 1.00 57.03 208 THR A O 1
ATOM 1579 N N . SER A 1 209 ? -33.329 28.680 34.944 1.00 53.03 209 SER A N 1
ATOM 1580 C CA . SER A 1 209 ? -33.501 30.109 34.638 1.00 53.03 209 SER A CA 1
ATOM 1581 C C . SER A 1 209 ? -34.638 30.364 33.646 1.00 53.03 209 SER A C 1
ATOM 1583 O O . SER A 1 209 ? -35.423 31.289 33.844 1.00 53.03 209 SER A O 1
ATOM 1585 N N . SER A 1 210 ? -34.803 29.501 32.638 1.00 52.72 210 SER A N 1
ATOM 1586 C CA . SER A 1 210 ? -35.946 29.564 31.715 1.00 52.72 210 SER A CA 1
ATOM 1587 C C . SER A 1 210 ? -37.287 29.317 32.417 1.00 52.72 210 SER A C 1
ATOM 1589 O O . SER A 1 210 ? -38.271 29.962 32.077 1.00 52.72 210 SER A O 1
ATOM 1591 N N . ARG A 1 211 ? -37.329 28.466 33.450 1.00 47.72 211 ARG A N 1
ATOM 1592 C CA . ARG A 1 211 ? -38.539 28.214 34.255 1.00 47.72 211 ARG A CA 1
ATOM 1593 C C . ARG A 1 211 ? -38.814 29.298 35.311 1.00 47.72 211 ARG A C 1
ATOM 1595 O O . ARG A 1 211 ? -39.964 29.495 35.690 1.00 47.72 211 ARG A O 1
ATOM 1602 N N . ALA A 1 212 ? -37.780 30.005 35.774 1.00 48.22 212 ALA A N 1
ATOM 1603 C CA . ALA A 1 212 ? -37.898 31.143 36.692 1.00 48.22 212 ALA A CA 1
ATOM 1604 C C . ALA A 1 212 ? -38.344 32.442 35.988 1.00 48.22 212 ALA A C 1
ATOM 1606 O O . ALA A 1 212 ? -38.941 33.307 36.624 1.00 48.22 212 ALA A O 1
ATOM 1607 N N . GLY A 1 213 ? -38.094 32.571 34.681 1.00 48.72 213 GLY A N 1
ATOM 1608 C CA . GLY A 1 213 ? -38.539 33.710 33.871 1.00 48.72 213 GLY A CA 1
ATOM 1609 C C . GLY A 1 213 ? -40.022 33.688 33.472 1.00 48.72 213 GLY A C 1
ATOM 1610 O O . GLY A 1 213 ? -40.525 34.699 32.997 1.00 48.72 213 GLY A O 1
ATOM 1611 N N . THR A 1 214 ? -40.745 32.578 33.663 1.00 45.62 214 THR A N 1
ATOM 1612 C CA . THR A 1 214 ? -42.125 32.409 33.158 1.00 45.62 214 THR A CA 1
ATOM 1613 C C . THR A 1 214 ? -43.237 32.682 34.180 1.00 45.62 214 THR A C 1
ATOM 1615 O O . THR A 1 214 ? -44.370 32.278 33.946 1.00 45.62 214 THR A O 1
ATOM 1618 N N . THR A 1 215 ? -42.970 33.332 35.322 1.00 46.94 215 THR A N 1
ATOM 1619 C CA . THR A 1 215 ? -44.013 33.585 36.351 1.00 46.94 215 THR A CA 1
ATOM 1620 C C . THR A 1 215 ? -44.219 35.046 36.763 1.00 46.94 215 THR A C 1
ATOM 1622 O O . THR A 1 215 ? -44.830 35.291 37.799 1.00 46.94 215 THR A O 1
ATOM 1625 N N . ALA A 1 216 ? -43.784 36.032 35.976 1.00 47.81 216 ALA A N 1
ATOM 1626 C CA . ALA A 1 216 ? -44.156 37.428 36.227 1.00 47.81 216 ALA A CA 1
ATOM 1627 C C . ALA A 1 216 ? -44.380 38.193 34.914 1.00 47.81 216 ALA A C 1
ATOM 1629 O O . ALA A 1 216 ? -43.454 38.775 34.363 1.00 47.81 216 ALA A O 1
ATOM 1630 N N . GLU A 1 217 ? -45.622 38.199 34.421 1.00 46.38 217 GLU A N 1
ATOM 1631 C CA . GLU A 1 217 ? -46.044 38.992 33.250 1.00 46.38 217 GLU A CA 1
ATOM 1632 C C . GLU A 1 217 ? -46.371 40.464 33.580 1.00 46.38 217 GLU A C 1
ATOM 1634 O O . GLU A 1 217 ? -46.788 41.207 32.698 1.00 46.38 217 GLU A O 1
ATOM 1639 N N . SER A 1 218 ? -46.188 40.936 34.820 1.00 49.69 218 SER A N 1
ATOM 1640 C CA . SER A 1 218 ? -46.448 42.344 35.152 1.00 49.69 218 SER A CA 1
ATOM 1641 C C . SER A 1 218 ? -45.693 42.800 36.400 1.00 49.69 218 SER A C 1
ATOM 1643 O O . SER A 1 218 ? -45.937 42.302 37.499 1.00 49.69 218 SER A O 1
ATOM 1645 N N . GLY A 1 219 ? -44.813 43.787 36.237 1.00 52.28 219 GLY A N 1
ATOM 1646 C CA . GLY A 1 219 ? -44.149 44.506 37.322 1.00 52.28 219 GLY A CA 1
ATOM 1647 C C . GLY A 1 219 ? -43.188 45.557 36.769 1.00 52.28 219 GLY A C 1
ATOM 1648 O O . GLY A 1 219 ? -42.327 45.229 35.956 1.00 52.28 219 GLY A O 1
ATOM 1649 N N . ASP A 1 220 ? -43.337 46.811 37.196 1.00 57.47 220 ASP A N 1
ATOM 1650 C CA . ASP A 1 220 ? -42.429 47.888 36.799 1.00 57.47 220 ASP A CA 1
ATOM 1651 C C . ASP A 1 220 ? -41.076 47.744 37.502 1.00 57.47 220 ASP A C 1
ATOM 1653 O O . ASP A 1 220 ? -40.997 47.566 38.720 1.00 57.47 220 ASP A O 1
ATOM 1657 N N . ILE A 1 221 ? -39.997 47.852 36.724 1.00 55.16 221 ILE A N 1
ATOM 1658 C CA . ILE A 1 221 ? -38.619 47.828 37.217 1.00 55.16 221 ILE A CA 1
ATOM 1659 C C . ILE A 1 221 ? -38.121 49.282 37.248 1.00 55.16 221 ILE A C 1
ATOM 1661 O O . ILE A 1 221 ? -37.883 49.860 36.184 1.00 55.16 221 IL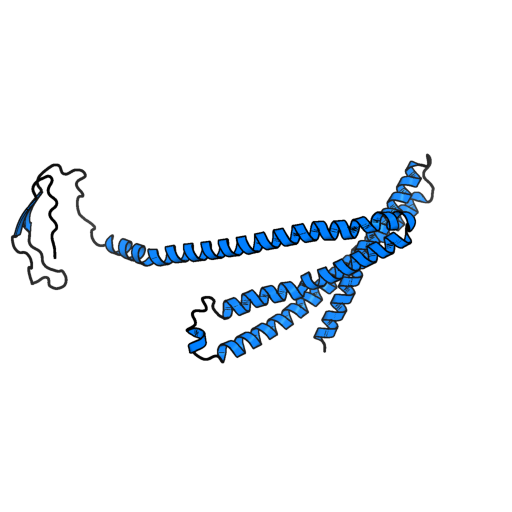E A O 1
ATOM 1665 N N . PRO A 1 222 ? -37.954 49.916 38.423 1.00 54.84 222 PRO A N 1
ATOM 1666 C CA . PRO A 1 222 ? -37.449 51.283 38.481 1.00 54.84 222 PRO A CA 1
ATOM 1667 C C . PRO A 1 222 ? -35.964 51.323 38.089 1.00 54.84 222 PRO A C 1
ATOM 1669 O O . PRO A 1 222 ? -35.139 50.617 38.667 1.00 54.84 222 PRO A O 1
ATOM 1672 N N . LEU A 1 223 ? -35.608 52.168 37.113 1.00 52.59 223 LEU A N 1
ATOM 1673 C CA . LEU A 1 223 ? -34.235 52.273 36.593 1.00 52.59 223 LEU A CA 1
ATOM 1674 C C . LEU A 1 223 ? -33.239 52.942 37.562 1.00 52.59 223 LEU A C 1
ATOM 1676 O O . LEU A 1 223 ? -32.033 52.836 37.348 1.00 52.59 223 LEU A O 1
ATOM 1680 N N . PHE A 1 224 ? -33.701 53.631 38.612 1.00 49.03 224 PHE A N 1
ATOM 1681 C CA . PHE A 1 224 ? -32.832 54.262 39.610 1.00 49.03 224 PHE A CA 1
ATOM 1682 C C . PHE A 1 224 ? -33.604 54.527 40.911 1.00 49.03 224 PHE A C 1
ATOM 1684 O O . PHE A 1 224 ? -34.674 55.131 40.872 1.00 49.03 224 PHE A O 1
ATOM 1691 N N . THR A 1 225 ? -33.064 54.123 42.067 1.00 54.25 225 THR A N 1
ATOM 1692 C CA . THR A 1 225 ? -33.689 54.396 43.377 1.00 54.25 225 THR A CA 1
ATOM 1693 C C . THR A 1 225 ? -32.663 55.032 44.310 1.00 54.25 225 THR A C 1
ATOM 1695 O O . THR A 1 225 ? -31.821 54.345 44.880 1.00 54.25 225 THR A O 1
ATOM 1698 N N . THR A 1 226 ? -32.717 56.358 44.454 1.00 52.41 226 THR A N 1
ATOM 1699 C CA . THR A 1 226 ? -31.901 57.111 45.418 1.00 52.41 226 THR A CA 1
ATOM 1700 C C . THR A 1 226 ? -32.788 57.473 46.606 1.00 52.41 226 THR A C 1
ATOM 1702 O O . THR A 1 226 ? -33.531 58.449 46.545 1.00 52.41 226 THR A O 1
ATOM 1705 N N . GLY A 1 227 ? -32.764 56.671 47.672 1.00 64.75 227 GLY A N 1
ATOM 1706 C CA . GLY A 1 227 ? -33.571 56.936 48.867 1.00 64.75 227 GLY A CA 1
ATOM 1707 C C . GLY A 1 227 ? -33.742 55.731 49.791 1.00 64.75 227 GLY A C 1
ATOM 1708 O O . GLY A 1 227 ? -33.239 54.643 49.519 1.00 64.75 227 GLY A O 1
ATOM 1709 N N . SER A 1 228 ? -34.435 55.942 50.912 1.00 67.06 228 SER A N 1
ATOM 1710 C CA . SER A 1 228 ? -34.908 54.870 51.792 1.00 67.06 228 SER A CA 1
ATOM 1711 C C . SER A 1 228 ? -36.123 54.176 51.178 1.00 67.06 228 SER A C 1
ATOM 1713 O O . SER A 1 228 ? -37.031 54.850 50.695 1.00 67.06 228 SER A O 1
ATOM 1715 N N . ILE A 1 229 ? -36.163 52.848 51.233 1.00 69.94 229 ILE A N 1
ATOM 1716 C CA . ILE A 1 229 ? -37.301 52.050 50.767 1.00 69.94 229 ILE A CA 1
ATOM 1717 C C . ILE A 1 229 ? -38.222 51.811 51.959 1.00 69.94 229 ILE A C 1
ATOM 1719 O O . ILE A 1 229 ? -37.789 51.287 52.983 1.00 69.94 229 ILE A O 1
ATOM 1723 N N . GLU A 1 230 ? -39.490 52.188 51.834 1.00 77.19 230 GLU A N 1
ATOM 1724 C CA . GLU A 1 230 ? -40.499 51.948 52.862 1.00 77.19 230 GLU A CA 1
ATOM 1725 C C . GLU A 1 230 ? -41.550 50.971 52.335 1.00 77.19 230 GLU A C 1
ATOM 1727 O O . GLU A 1 230 ? -42.230 51.226 51.343 1.00 77.19 230 GLU A O 1
ATOM 1732 N N . LEU A 1 231 ? -41.671 49.836 53.010 1.00 76.81 231 LEU A N 1
ATOM 1733 C CA . LEU A 1 231 ? -42.689 48.828 52.775 1.00 76.81 231 LEU A CA 1
ATOM 1734 C C . LEU A 1 231 ? -43.801 49.043 53.804 1.00 76.81 231 LEU A C 1
ATOM 1736 O O . LEU A 1 231 ? -43.521 49.027 55.001 1.00 76.81 231 LEU A O 1
ATOM 1740 N N . LYS A 1 232 ? -45.047 49.247 53.364 1.00 77.88 232 LYS A N 1
ATOM 1741 C CA . LYS A 1 232 ? -46.204 49.453 54.252 1.00 77.88 232 LYS A CA 1
ATOM 1742 C C . LYS A 1 232 ? -47.270 48.404 54.014 1.00 77.88 232 LYS A C 1
ATOM 1744 O O . LYS A 1 232 ? -47.659 48.170 52.875 1.00 77.88 232 LYS A O 1
ATOM 1749 N N . GLY A 1 233 ? -47.760 47.822 55.104 1.00 75.50 233 GLY A N 1
ATOM 1750 C CA . GLY A 1 233 ? -48.917 46.932 55.087 1.00 75.50 233 GLY A CA 1
ATOM 1751 C C . GLY A 1 233 ? -48.742 45.686 54.222 1.00 75.50 233 GLY A C 1
ATOM 1752 O O . GLY A 1 233 ? -49.699 45.225 53.603 1.00 75.50 233 GLY A O 1
ATOM 1753 N N . ILE A 1 234 ? -47.526 45.134 54.163 1.00 77.88 234 ILE A N 1
ATOM 1754 C CA . ILE A 1 234 ? -47.267 43.912 53.406 1.00 77.88 234 ILE A CA 1
ATOM 1755 C C . ILE A 1 234 ? -47.985 42.749 54.075 1.00 77.88 234 ILE A C 1
ATOM 1757 O O . ILE A 1 234 ? -47.777 42.455 55.256 1.00 77.88 234 ILE A O 1
ATOM 1761 N N . ALA A 1 235 ? -48.783 42.052 53.272 1.00 78.94 235 ALA A N 1
ATOM 1762 C CA . ALA A 1 235 ? -49.347 40.769 53.623 1.00 78.94 235 ALA A CA 1
ATOM 1763 C C . ALA A 1 235 ? -48.816 39.691 52.675 1.00 78.94 235 ALA A C 1
ATOM 1765 O O . ALA A 1 235 ? -48.808 39.872 51.458 1.00 78.94 235 ALA A O 1
ATOM 1766 N N . PHE A 1 236 ? -48.385 38.563 53.229 1.00 78.31 236 PHE A N 1
ATOM 1767 C CA . PHE A 1 236 ? -47.822 37.458 52.461 1.00 78.31 236 PHE A CA 1
ATOM 1768 C C . PHE A 1 236 ? -48.406 36.129 52.921 1.00 78.31 236 PHE A C 1
ATOM 1770 O O . PHE A 1 236 ? -48.421 35.828 54.116 1.00 78.31 236 PHE A O 1
ATOM 1777 N N . SER A 1 237 ? -48.820 35.314 51.954 1.00 77.56 237 SER A N 1
ATOM 1778 C CA . SER A 1 237 ? -49.257 33.933 52.161 1.00 77.56 237 SER A CA 1
ATOM 1779 C C . SER A 1 237 ? -48.575 33.056 51.122 1.00 77.56 237 SER A C 1
ATOM 1781 O O . SER A 1 237 ? -48.477 33.434 49.953 1.00 77.56 237 SER A O 1
ATOM 1783 N N . TYR A 1 238 ? -48.104 31.879 51.528 1.00 69.12 238 TYR A N 1
ATOM 1784 C CA . TYR A 1 238 ? -47.520 30.940 50.575 1.00 69.12 238 TYR A CA 1
ATOM 1785 C C . TYR A 1 238 ? -48.600 30.421 49.610 1.00 69.12 238 TYR A C 1
ATOM 1787 O O . TYR A 1 238 ? -49.685 30.060 50.074 1.00 69.12 238 TYR A O 1
ATOM 1795 N N . PRO A 1 239 ? -48.310 30.280 48.300 1.00 66.38 239 PRO A N 1
ATOM 1796 C CA . PRO A 1 239 ? -49.290 29.796 47.320 1.00 66.38 239 PRO A CA 1
ATOM 1797 C C . PRO A 1 239 ? -49.874 28.421 47.665 1.00 66.38 239 PRO A C 1
ATOM 1799 O O . PRO A 1 239 ? -51.036 28.142 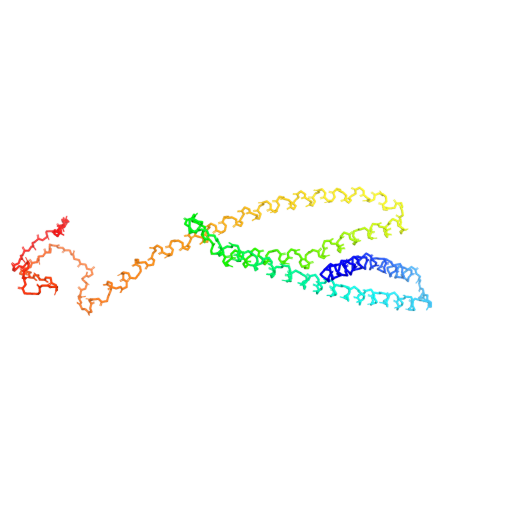47.399 1.00 66.38 239 PRO A O 1
ATOM 1802 N N . THR A 1 240 ? -49.076 27.563 48.303 1.00 62.50 240 THR A N 1
ATOM 1803 C CA . THR A 1 240 ? -49.473 26.224 48.758 1.00 62.50 240 THR A CA 1
ATOM 1804 C C . THR A 1 240 ? -50.391 26.229 49.983 1.00 62.50 240 THR A C 1
ATOM 1806 O O . THR A 1 240 ? -50.999 25.202 50.278 1.00 62.50 240 THR A O 1
ATOM 1809 N N . ARG A 1 241 ? -50.500 27.349 50.714 1.00 71.12 241 ARG A N 1
ATOM 1810 C CA . ARG A 1 241 ? -51.387 27.530 51.879 1.00 71.12 241 ARG A CA 1
ATOM 1811 C C . ARG A 1 241 ? -51.975 28.951 51.882 1.00 71.12 241 ARG A C 1
ATOM 1813 O O . ARG A 1 241 ? -51.636 29.750 52.753 1.00 71.12 241 ARG A O 1
ATOM 1820 N N . PRO A 1 242 ? -52.868 29.270 50.930 1.00 71.50 242 PRO A N 1
ATOM 1821 C CA . PRO A 1 242 ? -53.332 30.640 50.697 1.00 71.50 242 PRO A CA 1
ATOM 1822 C C . PRO A 1 242 ? -54.148 31.213 51.862 1.00 71.50 242 PRO A C 1
ATOM 1824 O O . PRO A 1 242 ? -54.184 32.423 52.052 1.00 71.50 242 PRO A O 1
ATOM 1827 N N . ASN A 1 243 ? -54.764 30.346 52.669 1.00 76.44 243 ASN A N 1
ATOM 1828 C CA . ASN A 1 243 ? -55.590 30.746 53.810 1.00 76.44 243 ASN A CA 1
ATOM 1829 C C . ASN A 1 243 ? -54.779 31.078 55.073 1.00 76.44 243 ASN A C 1
ATOM 1831 O O . ASN A 1 243 ? -55.361 31.506 56.065 1.00 76.44 243 ASN A O 1
ATOM 1835 N N . LEU A 1 244 ? -53.459 30.860 55.067 1.00 73.38 244 LEU A N 1
ATOM 1836 C CA . LEU A 1 244 ? -52.595 31.147 56.208 1.00 73.38 244 LEU A CA 1
ATOM 1837 C C . LEU A 1 244 ? -51.666 32.314 55.860 1.00 73.38 244 LEU A C 1
ATOM 1839 O O . LEU A 1 244 ? -50.650 32.132 55.182 1.00 73.38 244 LEU A O 1
ATOM 1843 N N . ARG A 1 245 ? -52.016 33.511 56.342 1.00 73.81 245 ARG A N 1
ATOM 1844 C CA . ARG A 1 245 ? -51.144 34.686 56.252 1.00 73.81 245 ARG A CA 1
ATOM 1845 C C . ARG A 1 245 ? -49.949 34.508 57.175 1.00 73.81 245 ARG A C 1
ATOM 1847 O O . ARG A 1 245 ? -50.103 34.345 58.380 1.00 73.81 245 ARG A O 1
ATOM 1854 N N . VAL A 1 246 ? -48.761 34.526 56.584 1.00 75.44 246 VAL A N 1
ATOM 1855 C CA . VAL A 1 246 ? -47.479 34.440 57.294 1.00 75.44 246 VAL A CA 1
ATOM 1856 C C . VAL A 1 246 ? -46.979 35.830 57.667 1.00 75.44 246 VAL A C 1
ATOM 1858 O O . VAL A 1 246 ? -46.421 36.013 58.742 1.00 75.44 246 VAL A O 1
ATOM 1861 N N . LEU A 1 247 ? -47.216 36.818 56.804 1.00 74.69 247 LEU A N 1
ATOM 1862 C CA . LEU A 1 247 ? -47.051 38.230 57.134 1.00 74.69 247 LEU A CA 1
ATOM 1863 C C . LEU A 1 247 ? -48.421 38.885 57.024 1.00 74.69 247 LEU A C 1
ATOM 1865 O O . LEU A 1 247 ? -49.117 38.683 56.026 1.00 74.69 247 LEU A O 1
ATOM 1869 N N . ASP A 1 248 ? -48.806 39.648 58.040 1.00 78.50 248 ASP A N 1
ATOM 1870 C CA . ASP A 1 248 ? -50.040 40.423 58.040 1.00 78.50 248 ASP A CA 1
ATOM 1871 C C . ASP A 1 248 ? -49.740 41.846 58.509 1.00 78.50 248 ASP A C 1
ATOM 1873 O O . ASP A 1 248 ? -49.191 42.056 59.590 1.00 78.50 248 ASP A O 1
ATOM 1877 N N . ASN A 1 249 ? -50.055 42.813 57.648 1.00 79.56 249 ASN A N 1
ATOM 1878 C CA . ASN A 1 249 ? -49.859 44.245 57.865 1.00 79.56 249 ASN A CA 1
ATOM 1879 C C . ASN A 1 249 ? -48.435 44.655 58.315 1.00 79.56 249 ASN A C 1
ATOM 1881 O O . ASN A 1 249 ? -48.255 45.585 59.104 1.00 79.56 249 ASN A O 1
ATOM 1885 N N . TYR A 1 250 ? -47.406 43.967 57.814 1.00 76.81 250 TYR A N 1
ATOM 1886 C CA . TYR A 1 250 ? -46.021 44.232 58.194 1.00 76.81 250 TYR A CA 1
ATOM 1887 C C . TYR A 1 250 ? -45.482 45.474 57.480 1.00 76.81 250 TYR A C 1
ATOM 1889 O O . TYR A 1 250 ? -45.658 45.633 56.270 1.00 76.81 250 TYR A O 1
ATOM 1897 N N . SER A 1 251 ? -44.809 46.350 58.226 1.00 79.06 251 SER A N 1
ATOM 1898 C CA . SER A 1 251 ? -44.174 47.548 57.675 1.00 79.06 251 SER A CA 1
ATOM 1899 C C . SER A 1 251 ? -42.685 47.559 58.008 1.00 79.06 251 SER A C 1
ATOM 1901 O O . SER A 1 251 ? -42.303 47.309 59.150 1.00 79.06 251 SER A O 1
ATOM 1903 N N . LEU A 1 252 ? -41.847 47.834 57.009 1.00 77.62 252 LEU A N 1
ATOM 1904 C CA . LEU A 1 252 ? -40.391 47.821 57.120 1.00 77.62 252 LEU A CA 1
ATOM 1905 C C . LEU A 1 252 ? -39.803 49.042 56.421 1.00 77.62 252 LEU A C 1
ATOM 1907 O O . LEU A 1 252 ? -40.047 49.268 55.238 1.00 77.62 252 LEU A O 1
ATOM 1911 N N . LEU A 1 253 ? -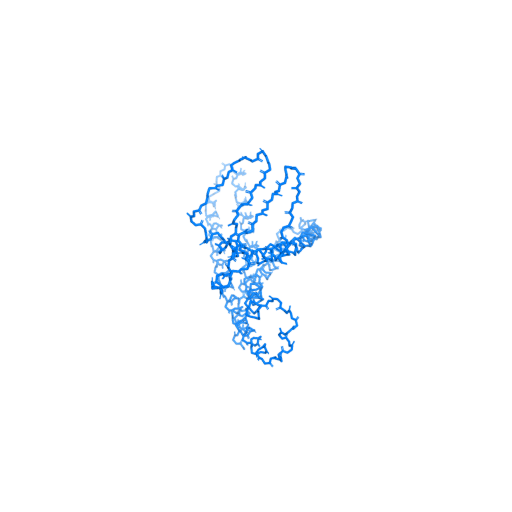38.980 49.791 57.147 1.00 77.12 253 LEU A N 1
ATOM 1912 C CA . LEU A 1 253 ? -38.186 50.882 56.599 1.00 77.12 253 LEU A CA 1
ATOM 1913 C C . LEU A 1 253 ? -36.750 50.395 56.396 1.00 77.12 253 LEU A C 1
ATOM 1915 O O . LEU A 1 253 ? -36.073 50.020 57.353 1.00 77.12 253 LEU A O 1
ATOM 1919 N N . ILE A 1 254 ? -36.276 50.441 55.157 1.00 79.31 254 ILE A N 1
ATOM 1920 C CA . ILE A 1 254 ? -34.888 50.176 54.792 1.00 79.31 254 ILE A CA 1
ATOM 1921 C C . ILE A 1 254 ? -34.232 51.533 54.505 1.00 79.31 254 ILE A C 1
ATOM 1923 O O . ILE A 1 254 ? -34.509 52.144 53.468 1.00 79.31 254 ILE A O 1
ATOM 1927 N N . PRO A 1 255 ? -33.398 52.059 55.418 1.00 70.00 255 PRO A N 1
ATOM 1928 C CA . PRO A 1 255 ? -32.750 53.349 55.225 1.00 70.00 255 PRO A CA 1
ATOM 1929 C C . PRO A 1 255 ? -31.736 53.297 54.075 1.00 70.00 255 PRO A C 1
ATOM 1931 O O . PRO A 1 255 ? -31.143 52.255 53.788 1.00 70.00 255 PRO A O 1
ATOM 1934 N N . ALA A 1 256 ? -31.518 54.446 53.431 1.00 70.50 256 ALA A N 1
ATOM 1935 C CA . ALA A 1 256 ? -30.563 54.568 52.334 1.00 70.50 256 ALA A CA 1
ATOM 1936 C C . ALA A 1 256 ? -29.155 54.110 52.765 1.00 70.50 256 ALA A C 1
ATOM 1938 O O . ALA A 1 256 ? -28.721 54.355 53.894 1.00 70.50 256 ALA A O 1
ATOM 1939 N N . SER A 1 257 ? -28.438 53.448 51.854 1.00 65.62 257 SER A N 1
ATOM 1940 C CA . SER A 1 257 ? -27.059 52.967 52.052 1.00 65.62 257 SER A CA 1
ATOM 1941 C C . SER A 1 257 ? -26.872 51.876 53.121 1.00 65.62 257 SER A C 1
ATOM 1943 O O . SER A 1 257 ? -25.746 51.636 53.564 1.00 65.62 257 SER A O 1
ATOM 1945 N N . LYS A 1 258 ? -27.940 51.176 53.530 1.00 65.56 258 LYS A N 1
ATOM 1946 C CA . LYS A 1 258 ? -27.859 49.962 54.360 1.00 65.56 258 LYS A CA 1
ATOM 1947 C C . LYS A 1 258 ? -28.316 48.732 53.576 1.00 65.56 258 LYS A C 1
ATOM 1949 O O . LYS A 1 258 ? -29.298 48.779 52.845 1.00 65.56 258 LYS A O 1
ATOM 1954 N N . VAL A 1 259 ? -27.600 47.621 53.757 1.00 65.50 259 VAL A N 1
ATOM 1955 C CA . VAL A 1 259 ? -27.990 46.307 53.228 1.00 65.50 259 VAL A CA 1
ATOM 1956 C C . VAL A 1 259 ? -28.812 45.593 54.297 1.00 65.50 259 VAL A C 1
ATOM 1958 O O . VAL A 1 259 ? -28.288 45.266 55.361 1.00 65.50 259 VAL A O 1
ATOM 1961 N N . THR A 1 260 ? -30.090 45.351 54.016 1.00 67.88 260 THR A N 1
ATOM 1962 C CA . THR A 1 260 ? -30.984 44.573 54.882 1.00 67.88 260 THR A CA 1
ATOM 1963 C C . THR A 1 260 ? -31.273 43.240 54.206 1.00 67.88 260 THR A C 1
ATOM 1965 O O . THR A 1 260 ? -31.896 43.201 53.148 1.00 67.88 260 THR A O 1
ATOM 1968 N N . ALA A 1 261 ? -30.811 42.143 54.805 1.00 59.84 261 ALA A N 1
ATOM 1969 C CA . ALA A 1 261 ? -31.143 40.800 54.349 1.00 59.84 261 ALA A CA 1
ATOM 1970 C C . ALA A 1 261 ? -32.427 40.330 55.041 1.00 59.84 261 ALA A C 1
ATOM 1972 O O . ALA A 1 261 ? -32.497 40.289 56.269 1.00 59.84 261 ALA A O 1
ATOM 1973 N N . LEU A 1 262 ? -33.435 39.964 54.252 1.00 60.56 262 LEU A N 1
ATOM 1974 C CA . LEU A 1 262 ? -34.608 39.254 54.748 1.00 60.56 262 LEU A CA 1
ATOM 1975 C C . LEU A 1 262 ? -34.256 37.769 54.795 1.00 60.56 262 LEU A C 1
ATOM 1977 O O . LEU A 1 262 ? -34.170 37.108 53.760 1.00 60.56 262 LEU A O 1
ATOM 1981 N N . VAL A 1 263 ? -33.987 37.267 55.996 1.00 51.91 263 VAL A N 1
ATOM 1982 C CA . VAL A 1 263 ? -33.745 35.841 56.217 1.00 51.91 263 VAL A CA 1
ATOM 1983 C C . VAL A 1 263 ? -35.095 35.160 56.423 1.00 51.91 263 VAL A C 1
ATOM 1985 O O . VAL A 1 263 ? -35.951 35.679 57.137 1.00 51.91 263 VAL A O 1
ATOM 1988 N N . ARG A 1 264 ? -35.279 34.041 55.725 1.00 46.31 264 ARG A N 1
ATOM 1989 C CA . ARG A 1 264 ? -36.484 33.211 55.755 1.00 46.31 264 ARG A CA 1
ATOM 1990 C C . ARG A 1 264 ? -36.694 32.540 57.106 1.00 46.31 264 ARG A C 1
ATOM 1992 O O . ARG A 1 264 ? -35.683 32.073 57.672 1.00 46.31 264 ARG A O 1
#

pLDDT: mean 83.73, std 13.28, range [45.62, 97.12]

Radius of gyration: 38.95 Å; Cα contacts (8 Å, |Δi|>4): 185; chains: 1; bounding box: 84×79×99 Å

Organism: NCBI:txid40199

Foldseek 3Di:
DVLVVLLVLLLVLLLLLLLLLLVVVVLVVQLVVLVVVCVVDPDRDPCSVVSNVVSVVVVVVSVVSNVVSLVSNQVSQLVSLVVVLVVVLVVQVVVVVVDDPVVVVPCPVDDSVRCSVVVSVVSSVCRHSVVSNVSSNVSNVVSNLVVVCVPDVVVSVVCVVVVVVCCVVVVVVVVVVVVVVVVVVVVVVVVVVVVVVVVVVCVVVVVVVVVVVPPDPDDDDDPDDQWKDKDFQDWDDDPVGNVDTPDGGDIDIGGGPDDDDDDD

Mean predicted aligned error: 14.35 Å

Sequence (264 aa):
AFDYVILSAGLIAAINSGVAVAMVNLIIGNFITIMAEFTASSTPPSDFMPRVFKTALYFVYDSIGRFVCIYVYSSLLTYSALNITRNLRYQYLKSALGQEVGFFEQGIEKSISIQATSNGKLIQSGISQKFGQVFQAISAFIASFIIAFISQRKLTLILTPMVPALVLVAGTSGALDAGIETNILKIVIFAIIMAASIINSLAPHIVTSSRAGTTAESGDIPLFTTGSIELKGIAFSYPTRPNLRVLDNYSLLIPASKVTALVR

Secondary structure (DSSP, 8-state):
-HHHHHHHHHHHHHHHHHHHHHHHHHHHHHHHHHHHHHHHSSS--TTHHHHHHHHHHHHHHHHHHHHHHHHHHHHHHHHHHHHHHHHHHHHHHHHHHTS-HHHHHS---S-HHHHHHHHHHHHHHIIIIIHHHHHHHHHHHHHHHHHHHHH-HHHHHHHTTHHHHHHHHHHHHHHHHHHHHHHHHHHHHHHHHHHHHHHHHHHHHHHHHHHHTTS-S-----S---S-EEEEEEEEE-TTSTTSEEEEEEEEEE-TT-------

Nearest PDB structures (foldseek):
  7y48-assembly1_B  TM=6.416E-01  e=6.077E-04  Homo sapiens
  5mkk-assembly1_A  TM=7.963E-01  e=1.039E-02  Thermus thermophilus HB27
  4ayw-assembly1_A-2  TM=5.818E-01  e=3.533E-03  Homo sapiens
  7n59-assembly1_B  TM=3.774E-01  e=2.175E-02  Arabidopsis thaliana
  7zo8-assembly1_A  TM=5.983E-01  e=5.230E-01  Brucella abortus 2308

Solvent-accessible surface area (backbone atoms only — not comparable to full-atom values): 14681 Å² total; per-residue (Å²): 113,70,67,58,52,43,47,51,55,16,51,53,26,19,31,53,32,8,36,42,61,32,49,52,56,53,54,50,51,55,50,51,51,55,53,50,53,46,75,73,34,100,58,79,57,89,61,48,64,63,51,51,54,54,51,51,48,52,53,51,53,48,51,53,54,30,50,51,22,47,53,50,17,40,52,37,24,36,51,50,18,52,55,53,32,50,54,51,41,51,53,51,51,56,53,62,73,71,54,61,73,70,68,71,66,68,66,70,90,63,56,68,67,56,50,45,51,52,53,34,50,54,51,25,52,50,50,8,51,56,43,43,50,51,48,15,50,53,32,20,52,53,40,37,52,53,52,42,45,70,74,39,53,73,62,41,63,70,51,50,69,54,53,62,54,49,49,52,53,54,48,52,53,50,54,51,50,54,54,50,50,56,52,50,52,53,53,52,53,50,52,54,51,50,53,52,49,54,52,61,66,45,47,63,57,54,58,49,52,60,62,65,66,73,78,70,97,76,78,90,77,79,92,75,85,92,60,58,51,75,45,73,58,42,65,42,47,52,86,93,44,66,90,48,68,78,36,72,64,42,64,49,78,45,58,60,99,60,90,80,84,87,79,132